Protein AF-A0A2V5R3N1-F1 (afdb_monomer_lite)

Sequence (293 aa):
MLHGRTVAQRPPVSMLATLILWAVELIVNRRWPAFPRPLLFLICALIGIGGWMVLNARSIYDSDFSAFVPLRNFAPPLAGSVDYAISAAWMIRGALLLGTMLFVVDLSQSNRWLLRLWYVIGLVAGSIAFLGLLQKATGARMIFWQVAPPSAVSTFFATYYYHGNAGAFLNLVWPLTAGLAIRAFTKRSHPGMRALWISIFLVTLAGVMANTSRMAQLVAVLLLVAMCVQFGATLLRTFSSTEKGVAFAGAIAILLTLIALAQATHLEQPLNRWQSVSERTDARWLASRVAIG

Structure (mmCIF, N/CA/C/O backbone):
data_AF-A0A2V5R3N1-F1
#
_entry.id   AF-A0A2V5R3N1-F1
#
loop_
_atom_site.group_PDB
_atom_site.id
_atom_site.type_symbol
_atom_site.label_atom_id
_atom_site.label_alt_id
_atom_site.label_comp_id
_atom_site.label_asym_id
_atom_site.label_entity_id
_atom_site.label_seq_id
_atom_site.pdbx_PDB_ins_code
_atom_site.Cartn_x
_atom_site.Cartn_y
_atom_site.Cartn_z
_atom_site.occupancy
_atom_site.B_iso_or_equiv
_atom_site.auth_seq_id
_atom_site.auth_comp_id
_atom_site.auth_asym_id
_atom_site.auth_atom_id
_atom_site.pdbx_PDB_model_num
ATOM 1 N N . MET A 1 1 ? 31.996 -15.622 -13.791 1.00 35.53 1 MET A N 1
ATOM 2 C CA . MET A 1 1 ? 31.331 -14.838 -12.725 1.00 35.53 1 MET A CA 1
ATOM 3 C C . MET A 1 1 ? 29.946 -14.415 -13.214 1.00 35.53 1 MET A C 1
ATOM 5 O O . MET A 1 1 ? 29.823 -13.436 -13.926 1.00 35.53 1 MET A O 1
ATOM 9 N N . LEU A 1 2 ? 28.911 -15.198 -12.890 1.00 32.59 2 LEU A N 1
ATOM 10 C CA . LEU A 1 2 ? 27.510 -15.044 -13.332 1.00 32.59 2 LEU A CA 1
ATOM 11 C C . LEU A 1 2 ? 26.629 -14.486 -12.192 1.00 32.59 2 LEU A C 1
ATOM 13 O O . LEU A 1 2 ? 25.615 -15.078 -11.834 1.00 32.59 2 LEU A O 1
ATOM 17 N N . HIS A 1 3 ? 27.045 -13.397 -11.537 1.00 34.94 3 HIS A N 1
ATOM 18 C CA . HIS A 1 3 ? 26.367 -12.889 -10.326 1.00 34.94 3 HIS A CA 1
ATOM 19 C C . HIS A 1 3 ? 25.615 -11.556 -10.494 1.00 34.94 3 HIS A C 1
ATOM 21 O O . HIS A 1 3 ? 25.025 -11.076 -9.532 1.00 34.94 3 HIS A O 1
ATOM 27 N N . GLY A 1 4 ? 25.552 -10.984 -11.704 1.00 37.00 4 GLY A N 1
ATOM 28 C CA . GLY A 1 4 ? 24.843 -9.716 -11.957 1.00 37.00 4 GLY A CA 1
ATOM 29 C C . GLY A 1 4 ? 23.372 -9.835 -12.392 1.00 37.00 4 GLY A C 1
ATOM 30 O O . GLY A 1 4 ? 22.611 -8.880 -12.254 1.00 37.00 4 GLY A O 1
ATOM 31 N N . ARG A 1 5 ? 22.929 -10.996 -12.900 1.00 44.97 5 ARG A N 1
ATOM 32 C CA . ARG A 1 5 ? 21.571 -11.191 -13.456 1.00 44.97 5 ARG A CA 1
ATOM 33 C C . ARG A 1 5 ? 20.638 -11.946 -12.502 1.00 44.97 5 ARG A C 1
ATOM 35 O O . ARG A 1 5 ? 20.253 -13.064 -12.826 1.00 44.97 5 ARG A O 1
ATOM 42 N N . THR A 1 6 ? 20.286 -11.443 -11.314 1.00 51.19 6 THR A N 1
ATOM 43 C CA . THR A 1 6 ? 19.526 -12.327 -10.386 1.00 51.19 6 THR A CA 1
ATOM 44 C C . THR A 1 6 ? 18.368 -11.749 -9.578 1.00 51.19 6 THR A C 1
ATOM 46 O O . THR A 1 6 ? 17.548 -12.549 -9.130 1.00 51.19 6 THR A O 1
ATOM 49 N N . VAL A 1 7 ? 18.160 -10.431 -9.465 1.00 47.94 7 VAL A N 1
ATOM 50 C CA . VAL A 1 7 ? 16.987 -9.915 -8.708 1.00 47.94 7 VAL A CA 1
ATOM 51 C C . VAL A 1 7 ? 16.113 -8.954 -9.517 1.00 47.94 7 VAL A C 1
ATOM 53 O O . VAL A 1 7 ? 14.886 -9.016 -9.445 1.00 47.94 7 VAL A O 1
ATOM 56 N N . ALA A 1 8 ? 16.704 -8.122 -10.377 1.00 47.66 8 ALA A N 1
ATOM 57 C CA . ALA A 1 8 ? 15.955 -7.122 -11.139 1.00 47.66 8 ALA A CA 1
ATOM 58 C C . ALA A 1 8 ? 15.080 -7.692 -12.276 1.00 47.66 8 ALA A C 1
ATOM 60 O O . ALA A 1 8 ? 14.226 -6.964 -12.770 1.00 47.66 8 ALA A O 1
ATOM 61 N N . GLN A 1 9 ? 15.227 -8.968 -12.650 1.00 50.75 9 GLN A N 1
ATOM 62 C CA . GLN A 1 9 ? 14.545 -9.564 -13.813 1.00 50.75 9 GLN A CA 1
ATOM 63 C C . GLN A 1 9 ? 13.516 -10.652 -13.477 1.00 50.75 9 GLN A C 1
ATOM 65 O O . GLN A 1 9 ? 12.796 -11.097 -14.366 1.00 50.75 9 GLN A O 1
ATOM 70 N N . ARG A 1 10 ? 13.400 -11.092 -12.215 1.00 63.62 10 ARG A N 1
ATOM 71 C CA . ARG A 1 10 ? 12.383 -12.095 -11.869 1.00 63.62 10 ARG A CA 1
ATOM 72 C C . ARG A 1 10 ? 11.001 -11.430 -11.790 1.00 63.62 10 ARG A C 1
ATOM 74 O O . ARG A 1 10 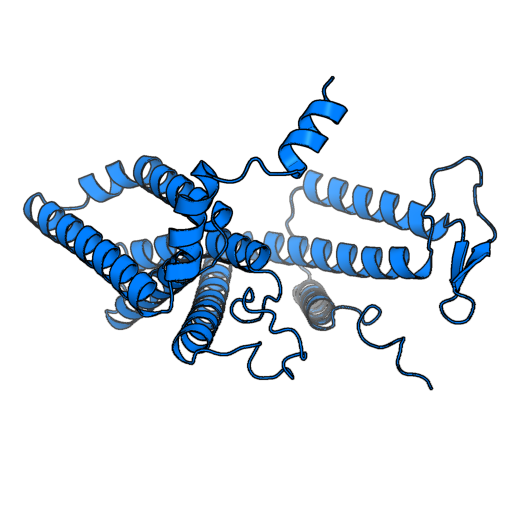? 10.875 -10.396 -11.117 1.00 63.62 10 ARG A O 1
ATOM 81 N N . PRO A 1 11 ? 9.976 -11.975 -12.472 1.00 61.78 11 PRO A N 1
ATOM 82 C CA . PRO A 1 11 ? 8.621 -11.460 -12.359 1.00 61.78 11 PRO A CA 1
ATOM 83 C C . PRO A 1 11 ? 8.109 -11.653 -10.921 1.00 61.78 11 PRO A C 1
ATOM 85 O O . PRO A 1 11 ? 8.485 -12.627 -10.263 1.00 61.78 11 PRO A O 1
ATOM 88 N N . PRO A 1 12 ? 7.273 -10.737 -10.402 1.00 78.75 12 PRO A N 1
ATOM 89 C CA . PRO A 1 12 ? 6.701 -10.851 -9.065 1.00 78.75 12 PRO A CA 1
ATOM 90 C C . PRO A 1 12 ? 5.744 -12.052 -9.003 1.00 78.75 12 PRO A C 1
ATOM 92 O O . PRO A 1 12 ? 4.568 -11.959 -9.354 1.00 78.75 12 PRO A O 1
ATOM 95 N N . VAL A 1 13 ? 6.276 -13.193 -8.556 1.00 86.25 13 VAL A N 1
ATOM 96 C CA . VAL A 1 13 ? 5.600 -14.503 -8.546 1.00 86.25 13 VAL A CA 1
ATOM 97 C C . VAL A 1 13 ? 4.285 -14.466 -7.763 1.00 86.25 13 VAL A C 1
ATOM 99 O O . VAL A 1 13 ? 3.309 -15.079 -8.178 1.00 86.25 13 VAL A O 1
ATOM 102 N N . SER A 1 14 ? 4.223 -13.700 -6.670 1.00 87.19 14 SER A N 1
ATOM 103 C CA . SER A 1 14 ? 3.011 -13.559 -5.854 1.00 87.19 14 SER A CA 1
ATOM 104 C C . SER A 1 14 ? 1.865 -12.862 -6.593 1.00 87.19 14 SER A C 1
ATOM 106 O O . SER A 1 14 ? 0.717 -13.292 -6.482 1.00 87.19 14 SER A O 1
ATOM 108 N N . MET A 1 15 ? 2.160 -11.821 -7.378 1.00 90.00 15 MET A N 1
ATOM 109 C CA . MET A 1 15 ? 1.149 -11.125 -8.183 1.00 90.00 15 MET A CA 1
ATOM 110 C C . MET A 1 15 ? 0.631 -12.043 -9.288 1.00 90.00 15 MET A C 1
ATOM 112 O O . MET A 1 15 ? -0.576 -12.189 -9.450 1.00 90.00 15 MET A O 1
ATOM 116 N N . LEU A 1 16 ? 1.537 -12.728 -9.992 1.00 91.44 16 LEU A N 1
ATOM 117 C CA . LEU A 1 16 ? 1.161 -13.684 -11.031 1.00 91.44 16 LEU A CA 1
ATOM 118 C C . LEU A 1 16 ? 0.287 -14.818 -10.473 1.00 91.44 16 LEU A C 1
ATOM 120 O O . LEU A 1 16 ? -0.767 -15.101 -11.034 1.00 91.44 16 LEU A O 1
ATOM 124 N N . ALA A 1 17 ? 0.677 -15.420 -9.346 1.00 92.69 17 ALA A N 1
ATOM 125 C CA . ALA A 1 17 ? -0.103 -16.472 -8.698 1.00 92.69 17 ALA A CA 1
ATOM 126 C C . ALA A 1 17 ? -1.503 -15.983 -8.295 1.00 92.69 17 ALA A C 1
ATOM 128 O O . ALA A 1 17 ? -2.486 -16.685 -8.521 1.00 92.69 17 ALA A O 1
ATOM 129 N N . THR A 1 18 ? -1.608 -14.758 -7.769 1.00 92.12 18 THR A N 1
ATOM 130 C CA . THR A 1 18 ? -2.899 -14.140 -7.422 1.00 92.12 18 THR A CA 1
ATOM 131 C C . THR A 1 18 ? -3.799 -14.009 -8.652 1.00 92.12 18 THR A C 1
ATOM 133 O O . THR A 1 18 ? -4.969 -14.375 -8.596 1.00 92.12 18 THR A O 1
ATOM 136 N N . LEU A 1 19 ? -3.254 -13.545 -9.780 1.00 93.69 19 LEU A N 1
ATOM 137 C CA . LEU A 1 19 ? -4.013 -13.387 -11.023 1.00 93.69 19 LEU A CA 1
ATOM 138 C C . LEU A 1 19 ? -4.427 -14.719 -11.641 1.00 93.69 19 LEU A C 1
ATOM 140 O O . LEU A 1 19 ? -5.536 -14.821 -12.155 1.00 93.69 19 LEU A O 1
ATOM 144 N N . ILE A 1 20 ? -3.577 -15.744 -11.559 1.00 94.25 20 ILE A N 1
ATOM 145 C CA . ILE A 1 20 ? -3.922 -17.096 -12.012 1.00 94.25 20 ILE A CA 1
ATOM 146 C C . ILE A 1 20 ? -5.075 -17.649 -11.173 1.00 94.25 20 ILE A C 1
ATOM 148 O O . ILE A 1 20 ? -6.061 -18.118 -11.732 1.00 94.25 20 ILE A O 1
ATOM 152 N N . LEU A 1 21 ? -4.987 -17.560 -9.843 1.00 94.19 21 LEU A N 1
ATOM 153 C CA . LEU A 1 21 ? -6.052 -18.025 -8.951 1.00 94.19 21 LEU A CA 1
ATOM 154 C C . LEU A 1 21 ? -7.365 -17.272 -9.190 1.00 94.19 21 LEU A C 1
ATOM 156 O O . LEU A 1 21 ? -8.428 -17.888 -9.201 1.00 94.19 21 LEU A O 1
ATOM 160 N N . TRP A 1 22 ? -7.292 -15.962 -9.432 1.00 94.44 22 TRP A N 1
ATOM 161 C CA . TRP A 1 22 ? -8.457 -15.162 -9.800 1.00 94.44 22 TRP A CA 1
ATOM 162 C C . TRP A 1 22 ? -9.053 -15.587 -11.148 1.00 94.44 22 TRP A C 1
ATOM 164 O O . TRP A 1 22 ? -10.259 -15.781 -11.243 1.00 94.44 22 TRP A O 1
ATOM 174 N N . ALA A 1 23 ? -8.232 -15.815 -12.175 1.00 93.31 23 ALA A N 1
ATOM 175 C CA . ALA A 1 23 ? -8.711 -16.301 -13.468 1.00 93.31 23 ALA A CA 1
ATOM 176 C C . ALA A 1 23 ? -9.385 -17.679 -13.351 1.00 93.31 23 ALA A C 1
ATOM 178 O O . ALA A 1 23 ? -10.446 -17.896 -13.933 1.00 93.31 23 ALA A O 1
ATOM 179 N N . VAL A 1 24 ? -8.807 -18.592 -12.562 1.00 95.00 24 VAL A N 1
ATOM 180 C CA . VAL A 1 24 ? -9.405 -19.904 -12.273 1.00 95.00 24 VAL A CA 1
ATOM 181 C C . VAL A 1 24 ? -10.757 -19.744 -11.579 1.00 95.00 24 VAL A C 1
ATOM 183 O O . VAL A 1 24 ? -11.717 -20.392 -11.985 1.00 95.00 24 VAL A O 1
ATOM 186 N N . GLU A 1 25 ? -10.865 -18.864 -10.582 1.00 93.94 25 GLU A N 1
ATOM 187 C CA . GLU A 1 25 ? -12.130 -18.580 -9.893 1.00 93.94 25 GLU A CA 1
ATOM 188 C C . GLU A 1 25 ? -13.210 -18.074 -10.859 1.00 93.94 25 GLU A C 1
ATOM 190 O O . GLU A 1 25 ? -14.321 -18.608 -10.855 1.00 93.94 25 GLU A O 1
ATOM 195 N N . LEU A 1 26 ? -12.874 -17.130 -11.744 1.00 92.75 26 LEU A N 1
ATOM 196 C CA . LEU A 1 26 ? -13.804 -16.603 -12.748 1.00 92.75 26 LEU A CA 1
ATOM 197 C C . LEU A 1 26 ? -14.282 -17.688 -13.722 1.00 92.75 26 LEU A C 1
ATOM 199 O O . LEU A 1 26 ? -15.470 -17.745 -14.050 1.00 92.75 26 LEU A O 1
ATOM 203 N N . ILE A 1 27 ? -13.377 -18.569 -14.162 1.00 95.25 27 ILE A N 1
ATOM 204 C CA . ILE A 1 27 ? -13.689 -19.675 -15.078 1.00 95.25 27 ILE A CA 1
ATOM 205 C C . ILE A 1 27 ? -14.584 -20.713 -14.392 1.00 95.25 27 ILE A C 1
ATOM 207 O O . ILE A 1 27 ? -15.610 -21.103 -14.953 1.00 95.25 27 ILE A O 1
ATOM 211 N N . VAL A 1 28 ? -14.225 -21.139 -13.177 1.00 96.25 28 VAL A N 1
ATOM 212 C CA . VAL A 1 28 ? -14.972 -22.144 -12.402 1.00 96.25 28 VAL A CA 1
ATOM 213 C C . VAL A 1 28 ? -16.379 -21.645 -12.086 1.00 96.25 28 VAL A C 1
ATOM 215 O O . VAL A 1 28 ? -17.351 -22.369 -12.293 1.00 96.25 28 VAL A O 1
ATOM 218 N N . ASN A 1 29 ? -16.502 -20.387 -11.659 1.00 92.75 29 ASN A N 1
ATOM 219 C CA . ASN A 1 29 ? -17.788 -19.781 -11.323 1.00 92.75 29 ASN A CA 1
ATOM 220 C C . ASN A 1 29 ? -18.539 -19.232 -12.547 1.00 92.75 29 ASN A C 1
ATOM 222 O O . ASN A 1 29 ? -19.637 -18.698 -12.390 1.00 92.75 29 ASN A O 1
ATOM 226 N N . ARG A 1 30 ? -17.960 -19.346 -13.755 1.00 91.31 30 ARG A N 1
ATOM 227 C CA . ARG A 1 30 ? -18.487 -18.802 -15.023 1.00 91.31 30 ARG A CA 1
ATOM 228 C C . ARG A 1 30 ? -18.970 -17.356 -14.884 1.00 91.31 30 ARG A C 1
ATOM 230 O O . ARG A 1 30 ? -20.003 -16.965 -15.431 1.00 91.31 30 ARG A O 1
ATOM 237 N N . ARG A 1 31 ? -18.227 -16.568 -14.110 1.00 90.06 31 ARG A N 1
ATOM 238 C CA . ARG A 1 31 ? -18.569 -15.195 -13.753 1.00 90.06 31 ARG A CA 1
ATOM 239 C C . ARG A 1 31 ? -17.725 -14.235 -14.574 1.00 90.06 31 ARG A C 1
ATOM 241 O O . ARG A 1 31 ? -16.526 -14.432 -14.746 1.00 90.06 31 ARG A O 1
ATOM 248 N N . TRP A 1 32 ? -18.351 -13.155 -15.028 1.00 87.56 32 TRP A N 1
ATOM 249 C CA . TRP A 1 32 ? -17.625 -12.032 -15.606 1.00 87.56 32 TRP A CA 1
ATOM 250 C C . TRP A 1 32 ? -17.193 -11.058 -14.504 1.00 87.56 32 TRP A C 1
ATOM 252 O O . TRP A 1 32 ? -18.007 -10.731 -13.632 1.00 87.56 32 TRP A O 1
ATOM 262 N N . PRO A 1 33 ? -15.934 -10.592 -14.524 1.00 87.19 33 PRO A N 1
ATOM 263 C CA . PRO A 1 33 ? -15.453 -9.607 -13.567 1.00 87.19 33 PRO A CA 1
ATOM 264 C C . PRO A 1 33 ? -16.219 -8.290 -13.728 1.00 87.19 33 PRO A C 1
ATOM 266 O O . PRO A 1 33 ? -16.495 -7.838 -14.842 1.00 87.19 33 PRO A O 1
ATOM 269 N N . ALA A 1 34 ? -16.565 -7.671 -12.604 1.00 84.69 34 ALA A N 1
ATOM 270 C CA . ALA A 1 34 ? -17.314 -6.424 -12.575 1.00 84.69 34 ALA A CA 1
ATOM 271 C C . ALA A 1 34 ? -16.353 -5.257 -12.329 1.00 84.69 34 ALA A C 1
ATOM 273 O O . ALA A 1 34 ? -15.939 -4.996 -11.201 1.00 84.69 34 ALA A O 1
ATOM 274 N N . PHE A 1 35 ? -16.005 -4.537 -13.394 1.00 86.88 35 PHE A N 1
ATOM 275 C CA . PHE A 1 35 ? -15.194 -3.323 -13.314 1.00 86.88 35 PHE A CA 1
ATOM 276 C C . PHE A 1 35 ? -15.812 -2.180 -14.131 1.00 86.88 35 PHE A C 1
ATOM 278 O O . PHE A 1 35 ? -16.509 -2.415 -15.123 1.00 86.88 35 PHE A O 1
ATOM 285 N N . PRO A 1 36 ? -15.551 -0.916 -13.753 1.00 88.19 36 PRO A N 1
ATOM 286 C CA . PRO A 1 36 ? -15.960 0.223 -14.558 1.00 88.19 36 PRO A CA 1
ATOM 287 C C . PRO A 1 36 ? -15.193 0.225 -15.889 1.00 88.19 36 PRO A C 1
ATOM 289 O O . PRO A 1 36 ? -13.963 0.210 -15.915 1.00 88.19 36 PRO A O 1
ATOM 292 N N . ARG A 1 37 ? -15.923 0.298 -17.010 1.00 90.44 37 ARG A N 1
ATOM 293 C CA . ARG A 1 37 ? -15.360 0.377 -18.374 1.00 90.44 37 ARG A CA 1
ATOM 294 C C . ARG A 1 37 ? -14.216 1.394 -18.548 1.00 90.44 37 ARG A C 1
ATOM 296 O O . ARG A 1 37 ? -13.235 1.020 -19.190 1.00 90.44 37 ARG A O 1
ATOM 303 N N . PRO A 1 38 ? -14.265 2.626 -17.990 1.00 93.06 38 PRO A N 1
ATOM 304 C CA . PRO A 1 38 ? -13.152 3.566 -18.145 1.00 93.06 38 PRO A CA 1
ATOM 305 C C . PRO A 1 38 ? -11.850 3.064 -17.510 1.00 93.06 38 PRO A C 1
ATOM 307 O O . PRO A 1 38 ? 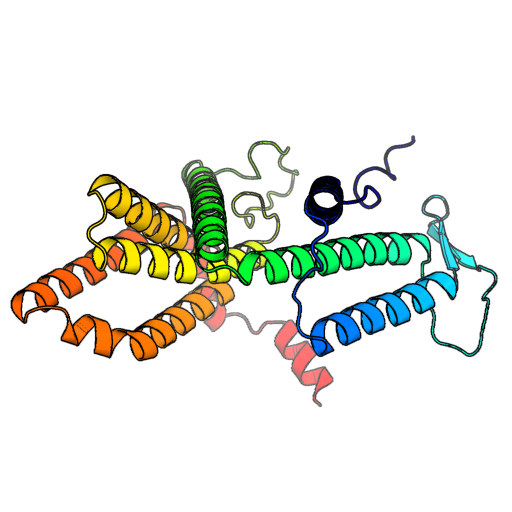-10.783 3.301 -18.064 1.00 93.06 38 PRO A O 1
ATOM 310 N N . LEU A 1 39 ? -11.918 2.327 -16.395 1.00 91.94 39 LEU A N 1
ATOM 311 C CA . LEU A 1 39 ? -10.726 1.753 -15.768 1.00 91.94 39 LEU A CA 1
ATOM 312 C C . LEU A 1 39 ? -10.073 0.717 -16.684 1.00 91.94 39 LEU A C 1
ATOM 314 O O . LEU A 1 39 ? -8.862 0.763 -16.882 1.00 91.94 39 LEU A O 1
ATOM 318 N N . LEU A 1 40 ? -10.872 -0.185 -17.266 1.00 92.81 40 LEU A N 1
ATOM 319 C CA . LEU A 1 40 ? -10.357 -1.174 -18.210 1.00 92.81 40 LEU A CA 1
ATOM 320 C C . LEU A 1 40 ? -9.709 -0.481 -19.413 1.00 92.81 40 LEU A C 1
ATOM 322 O O . LEU A 1 40 ? -8.591 -0.827 -19.780 1.00 92.81 40 LEU A O 1
ATOM 326 N N . PHE A 1 41 ? -10.378 0.525 -19.981 1.00 94.81 41 PHE A N 1
ATOM 327 C CA . PHE A 1 41 ? -9.841 1.292 -21.102 1.00 94.81 41 PHE A CA 1
ATOM 328 C C . PHE A 1 41 ? -8.489 1.933 -20.765 1.00 94.81 41 PHE A C 1
ATOM 330 O O . PHE A 1 41 ? -7.536 1.759 -21.518 1.00 94.81 41 PHE A O 1
ATOM 337 N N . LEU A 1 42 ? -8.376 2.614 -19.619 1.00 95.38 42 LEU A N 1
ATOM 338 C CA . LEU A 1 42 ? -7.125 3.242 -19.182 1.00 95.38 42 LEU A CA 1
ATOM 339 C C . LEU A 1 42 ? -6.006 2.217 -18.979 1.00 95.38 42 LEU A C 1
ATOM 341 O O . LEU A 1 42 ? -4.877 2.453 -19.399 1.00 95.38 42 LEU A O 1
ATOM 345 N N . ILE A 1 43 ? -6.309 1.066 -18.378 1.00 94.88 43 ILE A N 1
ATOM 346 C CA . ILE A 1 43 ? -5.328 -0.007 -18.176 1.00 94.88 43 ILE A CA 1
ATOM 347 C C . ILE A 1 43 ? -4.869 -0.581 -19.516 1.00 94.88 43 ILE A C 1
ATOM 349 O O . ILE A 1 43 ? -3.667 -0.703 -19.746 1.00 94.88 43 ILE A O 1
ATOM 353 N N . CYS A 1 44 ? -5.801 -0.891 -20.417 1.00 95.00 44 CYS A N 1
ATOM 354 C CA . CYS A 1 44 ? -5.480 -1.376 -21.755 1.00 95.00 44 CYS A CA 1
ATOM 355 C C . CYS A 1 44 ? -4.661 -0.349 -22.545 1.00 95.00 44 CYS A C 1
ATOM 357 O O . CYS A 1 44 ? -3.696 -0.731 -23.201 1.00 95.00 44 CYS A O 1
ATOM 359 N N . ALA A 1 45 ? -4.986 0.943 -22.443 1.00 95.62 45 ALA A N 1
ATOM 360 C CA . ALA A 1 45 ? -4.229 2.015 -23.079 1.00 95.62 45 ALA A CA 1
ATOM 361 C C . ALA A 1 45 ? -2.805 2.118 -22.512 1.00 95.62 45 ALA A C 1
ATOM 363 O O . ALA A 1 45 ? -1.850 2.169 -23.280 1.00 95.62 45 ALA A O 1
ATOM 364 N N . LEU A 1 46 ? -2.635 2.081 -21.186 1.00 95.31 46 LEU A N 1
ATOM 365 C CA . LEU A 1 46 ? -1.316 2.121 -20.544 1.00 95.31 46 LEU A CA 1
ATOM 366 C C . LEU A 1 46 ? -0.454 0.912 -20.920 1.00 95.31 46 LEU A C 1
ATOM 368 O O . LEU A 1 46 ? 0.718 1.074 -21.261 1.00 95.31 46 LEU A O 1
ATOM 372 N N . ILE A 1 47 ? -1.031 -0.294 -20.895 1.00 95.50 47 ILE A N 1
ATOM 373 C CA . ILE A 1 47 ? -0.337 -1.520 -21.307 1.00 95.50 47 ILE A CA 1
ATOM 374 C C . ILE A 1 47 ? -0.010 -1.469 -22.802 1.00 95.50 47 ILE A C 1
ATOM 376 O O . ILE A 1 47 ? 1.090 -1.851 -23.185 1.00 95.50 47 ILE A O 1
ATOM 380 N N . GLY A 1 48 ? -0.923 -0.969 -23.636 1.00 95.44 48 GLY A N 1
ATOM 381 C CA . GLY A 1 48 ? -0.719 -0.826 -25.076 1.00 95.44 48 GLY A CA 1
ATOM 382 C C . GLY A 1 48 ? 0.398 0.160 -25.415 1.00 95.44 48 GLY A C 1
ATOM 383 O O . GLY A 1 48 ? 1.311 -0.189 -26.157 1.00 95.44 48 GLY A O 1
ATOM 384 N N . ILE A 1 49 ? 0.376 1.359 -24.825 1.00 94.25 49 ILE A N 1
ATOM 385 C CA . ILE A 1 49 ? 1.405 2.391 -25.025 1.00 94.25 49 ILE A CA 1
ATOM 386 C C . ILE A 1 49 ? 2.759 1.897 -24.510 1.00 94.25 49 ILE A C 1
ATOM 388 O O . ILE A 1 49 ? 3.753 1.951 -25.231 1.00 94.25 49 ILE A O 1
ATOM 392 N N . GLY A 1 50 ? 2.813 1.378 -23.283 1.00 92.75 50 GLY A N 1
ATOM 393 C CA . GLY A 1 50 ? 4.062 0.882 -22.710 1.00 92.75 50 GLY A CA 1
ATOM 394 C C . GLY A 1 50 ? 4.595 -0.357 -23.436 1.00 92.75 50 GLY A C 1
ATOM 395 O O . GLY A 1 50 ? 5.795 -0.471 -23.678 1.00 92.75 50 GLY A O 1
ATOM 396 N N . GLY A 1 51 ? 3.706 -1.259 -23.857 1.00 93.69 51 GLY A N 1
ATOM 397 C CA . GLY A 1 51 ? 4.041 -2.429 -24.665 1.00 93.69 51 GLY A CA 1
ATOM 398 C C . GLY A 1 51 ? 4.593 -2.032 -26.030 1.00 93.69 51 GLY A C 1
ATOM 399 O O . GLY A 1 51 ? 5.617 -2.565 -26.448 1.00 93.69 51 GLY A O 1
ATOM 400 N N . TRP A 1 52 ? 3.990 -1.033 -26.679 1.00 94.38 52 TRP A N 1
ATOM 401 C CA . TRP A 1 52 ? 4.522 -0.447 -27.907 1.00 94.38 52 TRP A CA 1
ATOM 402 C C . TRP A 1 52 ? 5.929 0.119 -27.705 1.00 94.38 52 TRP A C 1
ATOM 404 O O . TRP A 1 52 ? 6.822 -0.171 -28.498 1.00 94.38 52 TRP A O 1
ATOM 414 N N . MET A 1 53 ? 6.160 0.869 -26.621 1.00 93.38 53 MET A N 1
ATOM 415 C CA . MET A 1 53 ? 7.487 1.419 -26.330 1.00 93.38 53 MET A CA 1
ATOM 416 C C . MET A 1 53 ? 8.545 0.322 -26.167 1.00 93.38 53 MET A C 1
ATOM 418 O O . MET A 1 53 ? 9.660 0.504 -26.649 1.00 93.38 53 MET A O 1
ATOM 422 N N . VAL A 1 54 ? 8.194 -0.810 -25.546 1.00 92.88 54 VAL A N 1
ATOM 423 C CA . VAL A 1 54 ? 9.087 -1.974 -25.414 1.00 92.88 54 VAL A CA 1
ATOM 424 C C . VAL A 1 54 ? 9.333 -2.659 -26.754 1.00 92.88 54 VAL A C 1
ATOM 426 O O . VAL A 1 54 ? 10.473 -2.989 -27.065 1.00 92.88 54 VAL A O 1
ATOM 429 N N . LEU A 1 55 ? 8.291 -2.879 -27.557 1.00 91.25 55 LEU A N 1
ATOM 430 C CA . LEU A 1 55 ? 8.434 -3.510 -28.871 1.00 91.25 55 LEU A CA 1
ATOM 431 C C . LEU A 1 55 ? 9.270 -2.646 -29.824 1.00 91.25 55 LEU A C 1
ATOM 433 O O . LEU A 1 55 ? 10.069 -3.179 -30.583 1.00 91.25 55 LEU A O 1
ATOM 437 N N . ASN A 1 56 ? 9.134 -1.321 -29.748 1.00 93.12 56 ASN A N 1
ATOM 438 C CA . ASN A 1 56 ? 9.898 -0.360 -30.542 1.00 93.12 56 ASN A CA 1
ATOM 439 C C . ASN A 1 56 ? 11.179 0.124 -29.829 1.00 93.12 56 ASN A C 1
ATOM 441 O O . ASN A 1 56 ? 11.607 1.264 -30.023 1.00 93.12 56 ASN A O 1
ATOM 445 N N . ALA A 1 57 ? 11.770 -0.700 -28.958 1.00 90.81 57 ALA A N 1
ATOM 446 C CA . ALA A 1 57 ? 12.980 -0.338 -28.228 1.00 90.81 57 ALA A CA 1
ATOM 447 C C . ALA A 1 57 ? 14.182 -0.129 -29.165 1.00 90.81 57 ALA A C 1
ATOM 449 O O . ALA A 1 57 ? 14.382 -0.888 -30.111 1.00 90.81 57 ALA A O 1
ATOM 450 N N . ARG A 1 58 ? 15.008 0.880 -28.865 1.00 89.62 58 ARG A N 1
ATOM 451 C CA . ARG A 1 58 ? 16.133 1.299 -29.720 1.00 89.62 58 ARG A CA 1
ATOM 452 C C . ARG A 1 58 ? 17.423 0.533 -29.477 1.00 89.62 58 ARG A C 1
ATOM 454 O O . ARG A 1 58 ? 18.256 0.430 -30.374 1.00 89.62 58 ARG A O 1
ATOM 461 N N . SER A 1 59 ? 17.617 0.036 -28.264 1.00 89.12 59 SER A N 1
ATOM 462 C CA . SER A 1 59 ? 18.846 -0.645 -27.881 1.00 89.12 59 SER A CA 1
ATOM 463 C C . SER A 1 59 ? 18.630 -1.615 -26.726 1.00 89.12 59 SER A C 1
ATOM 465 O O . SER A 1 59 ? 17.580 -1.631 -26.078 1.00 89.12 59 SER A O 1
ATOM 467 N N . ILE A 1 60 ? 19.640 -2.432 -26.467 1.00 90.62 60 ILE A N 1
ATOM 468 C CA . ILE A 1 60 ? 19.758 -3.256 -25.270 1.00 90.62 60 ILE A CA 1
ATOM 469 C C . ILE A 1 60 ? 21.082 -2.921 -24.587 1.00 90.62 60 ILE A C 1
ATOM 471 O O . ILE A 1 60 ? 22.116 -2.842 -25.252 1.00 90.62 60 ILE A O 1
ATOM 475 N N . TYR A 1 61 ? 21.053 -2.673 -23.279 1.00 86.56 61 TYR A N 1
ATOM 476 C CA . TYR A 1 61 ? 22.274 -2.462 -22.517 1.00 86.56 61 TYR A CA 1
ATOM 477 C C . TYR A 1 61 ? 22.997 -3.789 -22.299 1.00 86.56 61 TYR A C 1
ATOM 479 O O . TYR A 1 61 ? 22.452 -4.723 -21.703 1.00 86.56 61 TYR A O 1
ATOM 487 N N . ASP A 1 62 ? 24.238 -3.852 -22.765 1.00 85.38 62 ASP A N 1
ATOM 488 C CA . ASP A 1 62 ? 25.157 -4.934 -22.464 1.00 85.38 62 ASP A CA 1
ATOM 489 C C . ASP A 1 62 ? 25.983 -4.561 -21.230 1.00 85.38 62 ASP A C 1
ATOM 491 O O . ASP A 1 62 ? 26.808 -3.643 -21.259 1.00 85.38 62 ASP A O 1
ATOM 495 N N . SER A 1 63 ? 25.744 -5.271 -20.126 1.00 82.38 63 SER A N 1
ATOM 496 C CA . SER A 1 63 ? 26.450 -5.049 -18.864 1.00 82.38 63 SER A CA 1
ATOM 497 C C . SER A 1 63 ? 27.929 -5.415 -18.930 1.00 82.38 63 SER A C 1
ATOM 499 O O . SER A 1 63 ? 28.710 -4.858 -18.164 1.00 82.38 63 SER A O 1
ATOM 501 N N . ASP A 1 64 ? 28.312 -6.339 -19.814 1.00 85.62 64 ASP A N 1
ATOM 502 C CA . ASP A 1 64 ? 29.678 -6.861 -19.875 1.00 85.62 64 ASP A CA 1
ATOM 503 C C . ASP A 1 64 ? 30.607 -5.850 -20.560 1.00 85.62 64 ASP A C 1
ATOM 505 O O . ASP A 1 64 ? 31.758 -5.680 -20.160 1.00 85.62 64 ASP A O 1
ATOM 509 N N . PHE A 1 65 ? 30.069 -5.103 -21.527 1.00 86.19 65 PHE A N 1
ATOM 510 C CA . PHE A 1 65 ? 30.785 -4.050 -22.253 1.00 86.19 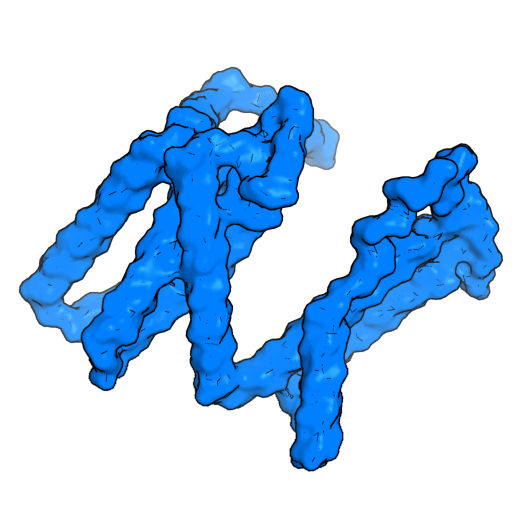65 PHE A CA 1
ATOM 511 C C . PHE A 1 65 ? 30.372 -2.631 -21.844 1.00 86.19 65 PHE A C 1
ATOM 513 O O . PHE A 1 65 ? 30.903 -1.660 -22.376 1.00 86.19 65 PHE A O 1
ATOM 520 N N . SER A 1 66 ? 29.432 -2.496 -20.899 1.00 85.25 66 SER A N 1
ATOM 521 C CA . SER A 1 66 ? 28.861 -1.214 -20.462 1.00 85.25 66 SER A CA 1
ATOM 522 C C . SER A 1 66 ? 28.373 -0.333 -21.623 1.00 85.25 66 SER A C 1
ATOM 524 O O . SER A 1 66 ? 28.469 0.893 -21.564 1.00 85.25 66 SER A O 1
ATOM 526 N N . ALA A 1 67 ? 27.844 -0.952 -22.682 1.00 86.50 67 ALA A N 1
ATOM 527 C CA . ALA A 1 67 ? 27.494 -0.289 -23.935 1.00 86.50 67 ALA A CA 1
ATOM 528 C C . ALA A 1 67 ? 26.055 -0.608 -24.363 1.00 86.50 67 ALA A C 1
ATOM 530 O O . ALA A 1 67 ? 25.530 -1.686 -24.092 1.00 86.50 67 ALA A O 1
ATOM 531 N N . PHE A 1 68 ? 25.414 0.333 -25.059 1.00 86.81 68 PHE A N 1
ATOM 532 C CA . PHE A 1 68 ? 24.103 0.113 -25.668 1.00 86.81 68 PHE A CA 1
ATOM 533 C C . PHE A 1 68 ? 24.269 -0.454 -27.074 1.00 86.81 68 PHE A C 1
ATOM 535 O O . PHE A 1 68 ? 24.773 0.224 -27.969 1.00 86.81 68 PHE A O 1
ATOM 542 N N . VAL A 1 69 ? 23.816 -1.689 -27.275 1.00 88.69 69 VAL A N 1
ATOM 543 C CA . VAL A 1 69 ? 23.814 -2.339 -28.586 1.00 88.69 69 VAL A CA 1
ATOM 544 C C . VAL A 1 69 ? 22.508 -1.983 -29.299 1.00 88.69 69 VAL A C 1
ATOM 546 O O . VAL A 1 69 ? 21.433 -2.228 -28.740 1.00 88.69 69 VAL A O 1
ATOM 549 N N . PRO A 1 70 ? 22.553 -1.381 -30.500 1.00 89.06 70 PRO A N 1
ATOM 550 C CA . PRO A 1 70 ? 21.349 -0.992 -31.220 1.00 89.06 70 PRO A CA 1
ATOM 551 C C . PRO A 1 70 ? 20.532 -2.222 -31.625 1.00 89.06 70 PRO A C 1
ATOM 553 O O . PRO A 1 70 ? 21.074 -3.242 -32.048 1.00 89.06 70 PRO A O 1
ATOM 556 N N . LEU A 1 71 ? 19.212 -2.104 -31.514 1.00 87.38 71 LEU A N 1
ATOM 557 C CA . LEU A 1 71 ? 18.259 -3.101 -31.987 1.00 87.38 71 LEU A CA 1
ATOM 558 C C . LEU A 1 71 ? 17.599 -2.625 -33.283 1.00 87.38 71 LEU A C 1
ATOM 560 O O . LEU A 1 71 ? 17.600 -1.440 -33.621 1.00 87.38 71 LEU A O 1
ATOM 564 N N . ARG A 1 72 ? 17.014 -3.564 -34.030 1.00 84.19 72 ARG A N 1
ATOM 565 C CA . ARG A 1 72 ? 16.205 -3.224 -35.200 1.00 84.19 72 ARG A CA 1
ATOM 566 C C . ARG A 1 72 ? 14.864 -2.660 -34.733 1.00 84.19 72 ARG A C 1
ATOM 568 O O . ARG A 1 72 ? 14.008 -3.408 -34.270 1.00 84.19 72 ARG A O 1
ATOM 575 N N . ASN A 1 73 ? 14.671 -1.358 -34.911 1.00 82.00 73 ASN A N 1
ATOM 576 C CA . ASN A 1 73 ? 13.395 -0.705 -34.623 1.00 82.00 73 ASN A CA 1
ATOM 577 C C . ASN A 1 73 ? 12.334 -1.166 -35.630 1.00 82.00 73 ASN A C 1
ATOM 579 O O . ASN A 1 73 ? 12.579 -1.150 -36.839 1.00 82.00 73 ASN A O 1
ATOM 583 N N . PHE A 1 74 ? 11.140 -1.515 -35.148 1.00 82.81 74 PHE A N 1
ATOM 584 C CA . PHE A 1 74 ? 10.002 -1.812 -36.024 1.00 82.81 74 PHE A CA 1
ATOM 585 C C . PHE A 1 74 ? 9.472 -0.547 -36.709 1.00 82.81 74 PHE A C 1
ATOM 587 O O . PHE A 1 74 ? 9.112 -0.593 -37.882 1.00 82.81 74 PHE A O 1
ATOM 594 N N . ALA A 1 75 ? 9.463 0.586 -36.000 1.00 86.38 75 ALA A N 1
ATOM 595 C CA . ALA A 1 75 ? 9.035 1.878 -36.526 1.00 86.38 75 ALA A CA 1
ATOM 596 C C . ALA A 1 75 ? 9.947 3.007 -35.999 1.00 86.38 75 ALA A C 1
ATOM 598 O O . ALA A 1 75 ? 9.626 3.657 -35.000 1.00 86.38 75 ALA A O 1
ATOM 599 N N . PRO A 1 76 ? 11.078 3.286 -36.682 1.00 82.38 76 PRO A N 1
ATOM 600 C CA . PRO A 1 76 ? 12.055 4.298 -36.272 1.00 82.38 76 PRO A CA 1
ATOM 601 C C . PRO A 1 76 ? 11.513 5.710 -35.966 1.00 82.38 76 PRO A C 1
ATOM 603 O O . PRO A 1 76 ? 12.018 6.315 -35.018 1.00 82.38 76 PRO A O 1
ATOM 606 N N . PRO A 1 77 ? 10.522 6.260 -36.705 1.00 86.81 77 PRO A N 1
ATOM 607 C CA . PRO A 1 77 ? 10.028 7.612 -36.430 1.00 86.81 77 PRO A CA 1
ATOM 608 C C . PRO A 1 77 ? 9.102 7.685 -35.207 1.00 86.81 77 PRO A C 1
ATOM 610 O O . PRO A 1 77 ? 8.820 8.778 -34.722 1.00 86.81 77 PRO A O 1
ATOM 613 N N . LEU A 1 78 ? 8.621 6.547 -34.699 1.00 88.06 78 LEU A N 1
ATOM 614 C CA . LEU A 1 78 ? 7.716 6.503 -33.555 1.00 88.06 78 LEU A CA 1
ATOM 615 C C . LEU A 1 78 ? 8.487 6.400 -32.232 1.00 88.06 78 LEU A C 1
ATOM 617 O O . LEU A 1 78 ? 9.643 5.973 -32.178 1.00 88.06 78 LEU A O 1
ATOM 621 N N . ALA A 1 79 ? 7.830 6.799 -31.140 1.00 88.88 79 ALA A N 1
ATOM 622 C CA . ALA A 1 79 ? 8.393 6.700 -29.799 1.00 88.88 79 ALA A CA 1
ATOM 623 C C . ALA A 1 79 ? 8.702 5.236 -29.435 1.00 88.88 79 ALA A C 1
ATOM 625 O O . ALA A 1 79 ? 7.978 4.314 -29.819 1.00 88.88 79 ALA A O 1
ATOM 626 N N . GLY A 1 80 ? 9.787 5.039 -28.691 1.00 88.31 80 GLY A N 1
ATOM 627 C CA . GLY A 1 80 ? 10.306 3.735 -28.291 1.00 88.31 80 GLY A CA 1
ATOM 628 C C . GLY A 1 80 ? 11.187 3.868 -27.054 1.00 88.31 80 GLY A C 1
ATOM 629 O O . GLY A 1 80 ? 11.723 4.948 -26.791 1.00 88.31 80 GLY A O 1
ATOM 630 N N . SER A 1 81 ? 11.318 2.801 -26.268 1.00 90.50 81 SER A N 1
ATOM 631 C CA . SER A 1 81 ? 12.184 2.809 -25.090 1.00 90.50 81 SER A CA 1
ATOM 632 C C . SER A 1 81 ? 13.662 2.747 -25.474 1.00 90.50 81 SER A C 1
ATOM 634 O O . SER A 1 81 ? 14.029 2.190 -26.507 1.00 90.50 81 SER A O 1
ATOM 636 N N . VAL A 1 82 ? 14.533 3.289 -24.623 1.00 88.25 82 VAL A N 1
ATOM 637 C CA . VAL A 1 82 ? 15.986 3.226 -24.851 1.00 88.25 82 VAL A CA 1
ATOM 638 C C . VAL A 1 82 ? 16.490 1.797 -24.664 1.00 88.25 82 VAL A C 1
ATOM 640 O O . VAL A 1 82 ? 17.106 1.255 -25.574 1.00 88.25 82 VAL A O 1
ATOM 643 N N . ASP A 1 83 ? 16.168 1.172 -23.530 1.00 89.50 83 ASP A N 1
ATOM 644 C CA . ASP A 1 83 ? 16.603 -0.182 -23.184 1.00 89.50 83 ASP A CA 1
ATOM 645 C C . ASP A 1 83 ? 15.441 -1.178 -23.250 1.00 89.50 83 ASP A C 1
ATOM 647 O O . ASP A 1 83 ? 14.460 -1.032 -22.517 1.00 89.50 83 ASP A O 1
ATOM 651 N N . TYR A 1 84 ? 15.557 -2.203 -24.092 1.00 88.75 84 TYR A N 1
ATOM 652 C CA . TYR A 1 84 ? 14.558 -3.263 -24.210 1.00 88.75 84 TYR A CA 1
ATOM 653 C C . TYR A 1 84 ? 14.385 -4.086 -22.924 1.00 88.75 84 TYR A C 1
ATOM 655 O O . TYR A 1 84 ? 13.264 -4.254 -22.445 1.00 88.75 84 TYR A O 1
ATOM 663 N N . ALA A 1 85 ? 15.473 -4.616 -22.361 1.00 88.19 85 ALA A N 1
ATOM 664 C CA . ALA A 1 85 ? 15.423 -5.608 -21.290 1.00 88.19 85 ALA A CA 1
ATOM 665 C C . ALA A 1 85 ? 14.847 -5.029 -19.988 1.00 88.19 85 ALA A C 1
ATOM 667 O O . ALA A 1 85 ? 14.000 -5.647 -19.337 1.00 88.19 85 ALA A O 1
ATOM 668 N N . ILE A 1 86 ? 15.274 -3.821 -19.622 1.00 87.00 86 ILE A N 1
ATOM 669 C CA . ILE A 1 86 ? 14.783 -3.094 -18.452 1.00 87.00 86 ILE A CA 1
ATOM 670 C C . ILE A 1 86 ? 13.325 -2.692 -18.673 1.00 87.00 86 ILE A C 1
ATOM 672 O O . ILE A 1 86 ? 12.488 -2.931 -17.799 1.00 87.00 86 ILE A O 1
ATOM 676 N N . SER A 1 87 ? 12.996 -2.131 -19.839 1.00 90.62 87 SER A N 1
ATOM 677 C CA . SER A 1 87 ? 11.631 -1.675 -20.123 1.00 90.62 87 SER A CA 1
ATOM 678 C C . SER A 1 87 ? 10.646 -2.842 -20.160 1.00 90.62 87 SER A C 1
ATOM 680 O O . SER A 1 87 ? 9.571 -2.741 -19.576 1.00 90.62 87 SER A O 1
ATOM 682 N N . ALA A 1 88 ? 11.024 -3.983 -20.743 1.00 90.31 88 ALA A N 1
ATOM 683 C CA . ALA A 1 88 ? 10.218 -5.201 -20.728 1.00 90.31 88 ALA A CA 1
ATOM 684 C C . ALA A 1 88 ? 9.966 -5.699 -19.295 1.00 90.31 88 ALA A C 1
ATOM 686 O O . ALA A 1 88 ? 8.823 -5.980 -18.927 1.00 90.31 88 ALA A O 1
ATOM 687 N N . ALA A 1 89 ? 11.003 -5.747 -18.452 1.00 89.69 89 ALA A N 1
ATOM 688 C CA . ALA A 1 89 ? 10.863 -6.159 -17.056 1.00 89.69 89 ALA A CA 1
ATOM 689 C C . ALA A 1 89 ? 9.928 -5.227 -16.261 1.00 89.69 89 ALA A C 1
ATOM 691 O O . ALA A 1 89 ? 9.079 -5.699 -15.497 1.00 89.69 89 ALA A O 1
ATOM 692 N N . TRP A 1 90 ? 10.042 -3.908 -16.450 1.00 89.88 90 TRP A N 1
ATOM 693 C CA . TRP A 1 90 ? 9.142 -2.931 -15.829 1.00 89.88 90 TRP A CA 1
ATOM 694 C C . TRP A 1 90 ? 7.720 -3.012 -16.374 1.00 89.88 90 TRP A C 1
ATOM 696 O O . TRP A 1 90 ? 6.781 -2.922 -15.586 1.00 89.88 90 TRP A O 1
ATOM 706 N N . MET A 1 91 ? 7.544 -3.255 -17.674 1.00 94.19 91 MET A N 1
ATOM 707 C CA . MET A 1 91 ? 6.221 -3.435 -18.269 1.00 94.19 91 MET A CA 1
ATOM 708 C C . MET A 1 91 ? 5.515 -4.678 -17.743 1.00 94.19 91 MET A C 1
ATOM 710 O O . MET A 1 91 ? 4.339 -4.592 -17.404 1.00 94.19 91 MET A O 1
ATOM 714 N N . ILE A 1 92 ? 6.215 -5.805 -17.584 1.00 92.00 92 ILE A N 1
ATOM 715 C CA . ILE A 1 92 ? 5.642 -7.012 -16.968 1.00 92.00 92 ILE A CA 1
ATOM 716 C C . ILE A 1 92 ? 5.204 -6.715 -15.529 1.00 92.00 92 ILE A C 1
ATOM 718 O O . ILE A 1 92 ? 4.088 -7.048 -15.137 1.00 92.00 92 ILE A O 1
ATOM 722 N N . ARG A 1 93 ? 6.050 -6.047 -14.735 1.00 91.06 93 ARG A N 1
ATOM 723 C CA . ARG A 1 93 ? 5.710 -5.652 -13.356 1.00 91.06 93 ARG A CA 1
ATOM 724 C C . ARG A 1 93 ? 4.519 -4.701 -13.305 1.00 91.06 93 ARG A C 1
ATOM 726 O O . ARG A 1 93 ? 3.628 -4.900 -12.486 1.00 91.06 93 ARG A O 1
ATOM 733 N N . GLY A 1 94 ? 4.498 -3.701 -14.182 1.00 93.44 94 GLY A N 1
ATOM 734 C CA . GLY A 1 94 ? 3.403 -2.749 -14.317 1.00 93.44 94 GLY A CA 1
ATOM 735 C C . GLY A 1 94 ? 2.100 -3.444 -14.698 1.00 93.44 94 GLY A C 1
ATOM 736 O O . GLY A 1 94 ? 1.090 -3.238 -14.035 1.00 93.44 94 GLY A O 1
ATOM 737 N N . ALA A 1 95 ? 2.129 -4.340 -15.686 1.00 94.25 95 ALA A N 1
ATOM 738 C CA . ALA A 1 95 ? 0.967 -5.119 -16.103 1.00 94.25 95 ALA A CA 1
ATOM 739 C C . ALA A 1 95 ? 0.442 -6.022 -14.976 1.00 94.25 95 ALA A C 1
ATOM 741 O O . ALA A 1 95 ? -0.761 -6.052 -14.731 1.00 94.25 95 ALA A O 1
ATOM 742 N N . LEU A 1 96 ? 1.326 -6.702 -14.237 1.00 94.62 96 LEU A N 1
ATOM 743 C CA . LEU A 1 96 ? 0.938 -7.523 -13.083 1.00 94.62 96 LEU A CA 1
ATOM 744 C C . LEU A 1 96 ? 0.348 -6.679 -11.945 1.00 94.62 96 LEU A C 1
ATOM 746 O O . LEU A 1 96 ? -0.627 -7.093 -11.316 1.00 94.62 96 LEU A O 1
ATOM 750 N N . LEU A 1 97 ? 0.889 -5.483 -11.700 1.00 94.00 97 LEU A N 1
ATOM 751 C CA . LEU A 1 97 ? 0.349 -4.547 -10.716 1.00 94.00 97 LEU A CA 1
ATOM 752 C C . LEU A 1 97 ? -1.041 -4.042 -11.130 1.00 94.00 97 LEU A C 1
ATOM 754 O O . LEU A 1 97 ? -1.965 -4.100 -10.322 1.00 94.00 97 LEU A O 1
ATOM 758 N N . LEU A 1 98 ? -1.212 -3.608 -12.383 1.00 94.94 98 LEU A N 1
ATOM 759 C CA . LEU A 1 98 ? -2.503 -3.171 -12.927 1.00 94.94 98 LEU A CA 1
ATOM 760 C C . LEU A 1 98 ? -3.533 -4.311 -12.925 1.00 94.94 98 LEU A C 1
ATOM 762 O O . LEU A 1 98 ? -4.684 -4.104 -12.550 1.00 94.94 98 LEU A O 1
ATOM 766 N N . GLY A 1 99 ? -3.116 -5.533 -13.261 1.00 94.12 99 GLY A N 1
ATOM 767 C CA . GLY A 1 99 ? -3.952 -6.724 -13.130 1.00 94.12 99 GLY A CA 1
ATOM 768 C C . GLY A 1 99 ? -4.375 -6.962 -11.681 1.00 94.12 99 GLY A C 1
ATOM 769 O O . GLY A 1 99 ? -5.543 -7.224 -11.406 1.00 94.12 99 GLY A O 1
ATOM 770 N N . THR A 1 100 ? -3.452 -6.812 -10.726 1.00 93.50 100 THR A N 1
ATOM 771 C CA . THR A 1 100 ? -3.764 -6.961 -9.294 1.00 93.50 100 THR A CA 1
ATOM 772 C C . THR A 1 100 ? -4.736 -5.875 -8.827 1.00 93.50 100 THR A C 1
ATOM 774 O O . THR A 1 100 ? -5.619 -6.148 -8.017 1.00 93.50 100 THR A O 1
ATOM 777 N N . MET A 1 101 ? -4.637 -4.656 -9.369 1.00 92.81 101 MET A N 1
ATOM 778 C CA . MET A 1 101 ? -5.627 -3.603 -9.128 1.00 92.81 101 MET A CA 1
ATOM 779 C C . MET A 1 101 ? -7.012 -4.003 -9.649 1.00 92.81 101 MET A C 1
ATOM 781 O O . MET A 1 101 ? -7.986 -3.820 -8.926 1.00 92.81 101 MET A O 1
ATOM 785 N N . LEU A 1 102 ? -7.116 -4.595 -10.846 1.00 93.94 102 LEU A N 1
ATOM 786 C CA . LEU A 1 102 ? -8.391 -5.113 -11.366 1.00 93.94 102 LEU A CA 1
ATOM 787 C C . LEU A 1 102 ? -8.982 -6.202 -10.464 1.00 93.94 102 LEU A C 1
ATOM 789 O O . LEU A 1 102 ? -10.174 -6.155 -10.165 1.00 93.94 102 LEU A O 1
ATOM 793 N N . PHE A 1 103 ? -8.150 -7.127 -9.981 1.00 93.00 103 PHE A N 1
ATOM 794 C CA . PHE A 1 103 ? -8.562 -8.133 -9.001 1.00 93.00 103 PHE A CA 1
ATOM 795 C C . PHE A 1 103 ? -9.118 -7.487 -7.724 1.00 93.00 103 PHE A C 1
ATOM 797 O O . PHE A 1 103 ? -10.203 -7.844 -7.268 1.00 93.00 103 PHE A O 1
ATOM 804 N N . VAL A 1 104 ? -8.413 -6.500 -7.161 1.00 92.69 104 VAL A N 1
ATOM 805 C CA . VAL A 1 104 ? -8.873 -5.776 -5.966 1.00 92.69 104 VAL A CA 1
ATOM 806 C C . VAL A 1 104 ? -10.188 -5.043 -6.232 1.00 92.69 104 VAL A C 1
ATOM 808 O O . VAL A 1 104 ? -11.072 -5.059 -5.376 1.00 92.69 104 VAL A O 1
ATOM 811 N N . VAL A 1 105 ? -10.348 -4.435 -7.410 1.00 93.06 105 VAL A N 1
ATOM 812 C CA . VAL A 1 105 ? -11.581 -3.742 -7.809 1.00 93.06 105 VAL A CA 1
ATOM 813 C C . VAL A 1 105 ? -12.756 -4.711 -7.910 1.00 93.06 105 VAL A C 1
ATOM 815 O O . VAL A 1 105 ? -13.813 -4.406 -7.356 1.00 93.06 105 VAL A O 1
ATOM 818 N N . ASP A 1 106 ? -12.587 -5.877 -8.537 1.00 92.69 106 ASP A N 1
ATOM 819 C CA . ASP A 1 106 ? -13.633 -6.908 -8.586 1.00 92.69 106 ASP A CA 1
ATOM 820 C C . ASP A 1 106 ? -13.978 -7.427 -7.179 1.00 92.69 106 ASP A C 1
ATOM 822 O O . ASP A 1 106 ? -15.147 -7.479 -6.793 1.00 92.69 106 ASP A O 1
ATOM 826 N N . LEU A 1 107 ? -12.960 -7.714 -6.358 1.00 90.75 107 LEU A N 1
ATOM 827 C CA . LEU A 1 107 ? -13.139 -8.180 -4.981 1.00 90.75 107 LEU A CA 1
ATOM 828 C C . LEU A 1 107 ? -13.873 -7.142 -4.112 1.00 90.75 107 LEU A C 1
ATOM 830 O O . LEU A 1 107 ? -14.682 -7.492 -3.248 1.00 90.75 107 LEU A O 1
ATOM 834 N N . SER A 1 108 ? -13.614 -5.856 -4.356 1.00 91.50 108 SER A N 1
ATOM 835 C CA . SER A 1 108 ? -14.206 -4.738 -3.619 1.00 91.50 108 SER A CA 1
ATOM 836 C C . SER A 1 108 ? -15.689 -4.503 -3.915 1.00 91.50 108 SER A C 1
ATOM 838 O O . SER A 1 108 ? -16.348 -3.821 -3.132 1.00 91.50 108 SER A O 1
ATOM 840 N N . GLN A 1 109 ? -16.243 -5.103 -4.979 1.00 89.69 109 GLN A N 1
ATOM 841 C CA . GLN A 1 109 ? -17.662 -4.949 -5.329 1.00 89.69 109 GLN A CA 1
ATOM 842 C C . GLN A 1 109 ? -18.599 -5.557 -4.277 1.00 89.69 109 GLN A C 1
ATOM 844 O O . GLN A 1 109 ? -19.752 -5.152 -4.144 1.00 89.69 109 GLN A O 1
ATOM 849 N N . SER A 1 110 ? -18.123 -6.534 -3.500 1.00 90.56 110 SER A N 1
ATOM 850 C CA . SER A 1 110 ? -18.895 -7.122 -2.409 1.00 90.56 110 SER A CA 1
ATOM 851 C C . SER A 1 110 ? -18.474 -6.528 -1.073 1.00 90.56 110 SER A C 1
ATOM 853 O O . SER A 1 110 ? -17.352 -6.741 -0.624 1.00 90.56 110 SER A O 1
ATOM 855 N N . ASN A 1 111 ? -19.409 -5.893 -0.360 1.00 91.12 111 ASN A N 1
ATOM 856 C CA . ASN A 1 111 ? -19.175 -5.352 0.989 1.00 91.12 111 ASN A CA 1
ATOM 857 C C . ASN A 1 111 ? -18.552 -6.375 1.958 1.00 91.12 111 ASN A C 1
ATOM 859 O O . ASN A 1 111 ? -17.763 -6.015 2.833 1.00 91.12 111 ASN A O 1
ATOM 863 N N . ARG A 1 112 ? -18.898 -7.664 1.810 1.00 93.00 112 ARG A N 1
ATOM 864 C CA . ARG A 1 112 ? -18.327 -8.750 2.623 1.00 93.00 112 ARG A CA 1
ATOM 865 C C . ARG A 1 112 ? -16.847 -8.966 2.305 1.00 93.00 112 ARG A C 1
ATOM 867 O O . ARG A 1 112 ? -16.045 -9.099 3.227 1.00 93.00 112 ARG A O 1
ATOM 874 N N . TRP A 1 113 ? -16.492 -8.995 1.024 1.00 92.56 113 TRP A N 1
ATOM 875 C CA . TRP A 1 113 ? -15.119 -9.209 0.572 1.00 92.56 113 TRP A CA 1
ATOM 876 C C . TRP A 1 113 ? -14.244 -7.972 0.739 1.00 92.56 113 TRP A C 1
ATOM 878 O O . TRP A 1 113 ? -13.117 -8.109 1.202 1.00 92.56 113 TRP A O 1
ATOM 888 N N . LEU A 1 114 ? -14.784 -6.777 0.498 1.00 93.12 114 LEU A N 1
ATOM 889 C CA . LEU A 1 114 ? -14.127 -5.506 0.793 1.00 93.12 114 LEU A CA 1
ATOM 890 C C . LEU A 1 114 ? -13.687 -5.437 2.258 1.00 93.12 114 LEU A C 1
ATOM 892 O O . LEU A 1 114 ? -12.539 -5.124 2.559 1.00 93.12 114 LEU A O 1
ATOM 896 N N . LEU A 1 115 ? -14.579 -5.798 3.181 1.00 93.31 115 LEU A N 1
ATOM 897 C CA . LEU A 1 115 ? -14.246 -5.810 4.599 1.00 93.31 115 LEU A CA 1
ATOM 898 C C . LEU A 1 115 ? -13.188 -6.868 4.945 1.00 93.31 115 LEU A C 1
ATOM 900 O O . LEU A 1 115 ? -12.287 -6.592 5.733 1.00 93.31 115 LEU A O 1
ATOM 904 N N . ARG A 1 116 ? -13.281 -8.076 4.373 1.00 94.69 116 ARG A N 1
ATOM 905 C CA . ARG A 1 116 ? -12.253 -9.116 4.558 1.00 94.69 116 ARG A CA 1
ATOM 906 C C . ARG A 1 116 ? -10.895 -8.645 4.047 1.00 94.69 116 ARG A C 1
ATOM 908 O O . ARG A 1 116 ? -9.898 -8.844 4.730 1.00 94.69 116 ARG A O 1
ATOM 915 N N . LEU A 1 117 ? -10.870 -7.977 2.897 1.00 93.50 117 LEU A N 1
ATOM 916 C CA . LEU A 1 117 ? -9.668 -7.369 2.345 1.00 93.50 117 LEU A CA 1
ATOM 917 C C . LEU A 1 117 ? -9.096 -6.324 3.310 1.00 93.50 117 LEU A C 1
ATOM 919 O O . LEU A 1 117 ? -7.907 -6.362 3.603 1.00 93.50 117 LEU A O 1
ATOM 923 N N . TRP A 1 118 ? -9.934 -5.449 3.870 1.00 94.94 118 TRP A N 1
ATOM 924 C CA . TRP A 1 118 ? -9.496 -4.476 4.874 1.00 94.94 118 TRP A CA 1
ATOM 925 C C . TRP A 1 118 ? -8.921 -5.150 6.119 1.00 94.94 118 TRP A C 1
ATOM 927 O O . TRP A 1 118 ? -7.902 -4.699 6.631 1.00 94.94 118 TRP A O 1
ATOM 937 N N . TYR A 1 119 ? -9.520 -6.248 6.586 1.00 95.56 119 TYR A N 1
ATOM 938 C CA . TYR A 1 119 ? -8.969 -7.012 7.703 1.00 95.56 119 TYR A CA 1
ATOM 939 C C . TYR A 1 119 ? -7.585 -7.581 7.391 1.00 95.56 119 TYR A C 1
ATOM 941 O O . TYR A 1 119 ? -6.677 -7.444 8.207 1.00 95.56 119 TYR A O 1
ATOM 949 N N . VAL A 1 120 ? -7.400 -8.167 6.207 1.00 95.69 120 VAL A N 1
ATOM 950 C CA . VAL A 1 120 ? -6.096 -8.690 5.779 1.00 95.69 120 VAL A CA 1
ATOM 951 C C . VAL A 1 120 ? -5.069 -7.562 5.671 1.00 95.69 120 VAL A C 1
ATOM 953 O O . VAL A 1 120 ? -3.982 -7.684 6.228 1.00 95.69 120 VAL A O 1
ATOM 956 N N . ILE A 1 121 ? -5.424 -6.439 5.033 1.00 95.31 121 ILE A N 1
ATOM 957 C CA . ILE A 1 121 ? -4.551 -5.259 4.930 1.00 95.31 121 ILE A CA 1
ATOM 958 C C . ILE A 1 121 ? -4.169 -4.755 6.321 1.00 95.31 121 ILE A C 1
ATOM 960 O O . ILE A 1 121 ? -2.994 -4.513 6.574 1.00 95.31 121 ILE A O 1
ATOM 964 N N . GLY A 1 122 ? -5.136 -4.626 7.231 1.00 95.94 122 GLY A N 1
ATOM 965 C CA . GLY A 1 122 ? -4.901 -4.147 8.588 1.00 95.94 122 GLY A CA 1
ATOM 966 C C . GLY A 1 122 ? -3.985 -5.069 9.394 1.00 95.94 122 GLY A C 1
ATOM 967 O O . GLY A 1 122 ? -3.068 -4.581 10.048 1.00 95.94 122 GLY A O 1
ATOM 968 N N . LEU A 1 123 ? -4.175 -6.390 9.310 1.00 96.94 123 LEU A N 1
ATOM 969 C CA . LEU A 1 123 ? -3.297 -7.363 9.971 1.00 96.94 123 LEU A CA 1
ATOM 970 C C . LEU A 1 123 ? -1.870 -7.298 9.421 1.00 96.94 123 LEU A C 1
ATOM 972 O O . LEU A 1 123 ? -0.926 -7.166 10.195 1.00 96.94 123 LEU A O 1
ATOM 976 N N . VAL A 1 124 ? -1.713 -7.313 8.094 1.00 96.50 124 VAL A N 1
ATOM 977 C CA . VAL A 1 124 ? -0.400 -7.211 7.438 1.00 96.50 124 VAL A CA 1
ATOM 978 C C . VAL A 1 124 ? 0.282 -5.886 7.788 1.00 96.50 124 VAL A C 1
ATOM 980 O O . VAL A 1 124 ? 1.462 -5.868 8.133 1.00 96.50 124 VAL A O 1
ATOM 983 N N . ALA A 1 125 ? -0.458 -4.778 7.755 1.00 95.69 125 ALA A N 1
ATOM 984 C CA . ALA A 1 125 ? 0.037 -3.462 8.139 1.00 95.69 125 ALA A CA 1
ATOM 985 C C . ALA A 1 125 ? 0.493 -3.421 9.600 1.00 95.69 125 ALA A C 1
ATOM 987 O O . ALA A 1 125 ? 1.582 -2.921 9.879 1.00 95.69 125 ALA A O 1
ATOM 988 N N . GLY A 1 126 ? -0.302 -3.983 10.514 1.00 96.06 126 GLY A N 1
ATOM 989 C CA . GLY A 1 126 ? 0.049 -4.118 11.924 1.00 96.06 126 GLY A CA 1
ATOM 990 C C . GLY A 1 126 ? 1.336 -4.917 12.119 1.00 96.06 126 GLY A C 1
ATOM 991 O O . GLY A 1 126 ? 2.229 -4.459 12.825 1.00 96.06 126 GLY A O 1
ATOM 992 N N . SER A 1 127 ? 1.481 -6.058 11.437 1.00 96.94 127 SER A N 1
ATOM 993 C CA . SER A 1 127 ? 2.697 -6.880 11.491 1.00 96.94 127 SER A CA 1
ATOM 994 C C . SER A 1 127 ? 3.931 -6.147 10.958 1.00 96.94 127 SER A C 1
ATOM 996 O O . SER A 1 127 ? 4.988 -6.199 11.584 1.00 96.94 127 SER A O 1
ATOM 998 N N . ILE A 1 128 ? 3.811 -5.431 9.834 1.00 95.50 128 ILE A N 1
ATOM 999 C CA . ILE A 1 128 ? 4.918 -4.653 9.251 1.00 95.50 128 ILE A CA 1
ATOM 1000 C C . ILE A 1 128 ? 5.314 -3.496 10.174 1.00 95.50 128 ILE A C 1
ATOM 1002 O O . ILE A 1 128 ? 6.501 -3.279 10.413 1.00 95.50 128 ILE A O 1
ATOM 1006 N N . ALA A 1 129 ? 4.339 -2.757 10.707 1.00 94.75 129 ALA A N 1
ATOM 1007 C CA . ALA A 1 129 ? 4.596 -1.658 11.631 1.00 94.75 129 ALA A CA 1
ATOM 1008 C C . ALA A 1 129 ? 5.238 -2.157 12.933 1.00 94.75 129 ALA A C 1
ATOM 1010 O O . ALA A 1 129 ? 6.238 -1.590 13.369 1.00 94.75 129 ALA A O 1
ATOM 1011 N N . PHE A 1 130 ? 4.733 -3.258 13.497 1.00 94.50 130 PHE A N 1
ATOM 1012 C CA . PHE A 1 130 ? 5.318 -3.908 14.668 1.00 94.50 130 PHE A CA 1
ATOM 1013 C C . PHE A 1 130 ? 6.769 -4.328 14.418 1.00 94.50 130 PHE A C 1
ATOM 1015 O O . PHE A 1 130 ? 7.645 -3.998 15.213 1.00 94.50 130 PHE A O 1
ATOM 1022 N N . LEU A 1 131 ? 7.047 -4.985 13.287 1.00 93.94 131 LEU A N 1
ATOM 1023 C CA . LEU A 1 131 ? 8.406 -5.367 12.906 1.00 93.94 131 LEU A CA 1
ATOM 1024 C C . LEU A 1 131 ? 9.335 -4.149 12.799 1.00 93.94 131 LEU A C 1
ATOM 1026 O O . LEU A 1 131 ? 10.459 -4.194 13.293 1.00 93.94 131 LEU A O 1
ATOM 1030 N N . GLY A 1 132 ? 8.881 -3.062 12.170 1.00 91.00 132 GLY A N 1
ATOM 1031 C CA . GLY A 1 132 ? 9.678 -1.840 12.035 1.00 91.00 132 GLY A CA 1
ATOM 1032 C C . GLY A 1 132 ? 9.975 -1.163 13.373 1.00 91.00 132 GLY A C 1
ATOM 1033 O O . GLY A 1 132 ? 11.094 -0.698 13.593 1.00 91.00 132 GLY A O 1
ATOM 1034 N N . LEU A 1 133 ? 9.006 -1.157 14.291 1.00 90.44 133 LEU A N 1
ATOM 1035 C CA . LEU A 1 133 ? 9.202 -0.676 15.659 1.00 90.44 133 LEU A CA 1
ATOM 1036 C C . LEU A 1 133 ? 10.171 -1.564 16.439 1.00 90.44 133 LEU A C 1
ATOM 1038 O O . LEU A 1 133 ? 11.058 -1.041 17.106 1.00 90.44 133 LEU A O 1
ATOM 1042 N N . LEU A 1 134 ? 10.053 -2.887 16.312 1.00 90.88 134 LEU A N 1
ATOM 1043 C CA . LEU A 1 134 ? 10.956 -3.838 16.955 1.00 90.88 134 LEU A CA 1
ATOM 1044 C C . LEU A 1 134 ? 12.400 -3.648 16.473 1.00 90.88 134 LEU A C 1
ATOM 1046 O O . LEU A 1 134 ? 13.312 -3.543 17.288 1.00 90.88 134 LEU A O 1
ATOM 1050 N N . GLN A 1 135 ? 12.612 -3.522 15.161 1.00 89.38 135 GLN A N 1
ATOM 1051 C CA . GLN A 1 135 ? 13.933 -3.240 14.588 1.00 89.38 135 GLN A CA 1
ATOM 1052 C C . GLN A 1 135 ? 14.535 -1.950 15.152 1.00 89.38 135 GLN A C 1
ATOM 1054 O O . GLN A 1 135 ? 15.702 -1.937 15.542 1.00 89.38 135 GLN A O 1
ATOM 1059 N N . LYS A 1 136 ? 13.732 -0.888 15.273 1.00 85.44 136 LYS A N 1
ATOM 1060 C CA . LYS A 1 136 ? 14.165 0.366 15.900 1.00 85.44 136 LYS A CA 1
ATOM 1061 C C . LYS A 1 136 ? 14.493 0.210 17.380 1.00 85.44 136 LYS A C 1
ATOM 1063 O O . LYS A 1 136 ? 15.537 0.688 17.806 1.00 85.44 136 LYS A O 1
ATOM 1068 N N . ALA A 1 137 ? 13.650 -0.487 18.137 1.00 84.00 137 ALA A N 1
ATOM 1069 C CA . ALA A 1 137 ? 13.865 -0.733 19.560 1.00 84.00 137 ALA A CA 1
ATOM 1070 C C . ALA A 1 137 ? 15.145 -1.547 19.821 1.00 84.00 137 ALA A C 1
ATOM 1072 O O . ALA A 1 137 ? 15.849 -1.293 20.789 1.00 84.00 137 ALA A O 1
ATOM 1073 N N . THR A 1 138 ? 15.483 -2.485 18.931 1.00 85.75 138 THR A N 1
ATOM 1074 C CA . THR A 1 138 ? 16.732 -3.267 19.009 1.00 85.75 138 THR A CA 1
ATOM 1075 C C . THR A 1 138 ? 17.981 -2.522 18.519 1.00 85.75 138 THR A C 1
ATOM 1077 O O . THR A 1 138 ? 19.075 -3.076 18.580 1.00 85.75 138 THR A O 1
ATOM 1080 N N . GLY A 1 139 ? 17.850 -1.298 17.991 1.00 81.44 139 GLY A N 1
ATOM 1081 C CA . GLY A 1 139 ? 18.974 -0.568 17.393 1.00 81.44 139 GLY A CA 1
ATOM 1082 C C . GLY A 1 139 ? 19.523 -1.221 16.116 1.00 81.44 139 GLY A C 1
ATOM 1083 O O . GLY A 1 139 ? 20.707 -1.079 15.802 1.00 81.44 139 GLY A O 1
ATOM 1084 N N . ALA A 1 140 ? 18.685 -1.964 15.383 1.00 83.31 140 ALA A N 1
ATOM 1085 C CA . ALA A 1 140 ? 19.099 -2.685 14.186 1.00 83.31 140 ALA A CA 1
ATOM 1086 C C . ALA A 1 140 ? 19.680 -1.729 13.129 1.00 83.31 140 ALA A C 1
ATOM 1088 O O . ALA A 1 140 ? 19.072 -0.721 12.773 1.00 83.31 140 ALA A O 1
ATOM 1089 N N . ARG A 1 141 ? 20.862 -2.066 12.596 1.00 79.38 141 ARG A N 1
ATOM 1090 C CA . ARG A 1 141 ? 21.556 -1.267 11.565 1.00 79.38 141 ARG A CA 1
ATOM 1091 C C . ARG A 1 141 ? 21.051 -1.529 10.144 1.00 79.38 141 ARG A C 1
ATOM 1093 O O . ARG A 1 141 ? 21.345 -0.747 9.246 1.00 79.38 141 ARG A O 1
ATOM 1100 N N . MET A 1 142 ? 20.334 -2.632 9.950 1.00 83.00 142 MET A N 1
ATOM 1101 C CA . MET A 1 142 ? 19.723 -3.052 8.692 1.00 83.00 142 MET A CA 1
ATOM 1102 C C . MET A 1 142 ? 18.530 -3.972 8.996 1.00 83.00 142 MET A C 1
ATOM 1104 O O . MET A 1 142 ? 18.348 -4.425 10.129 1.00 83.00 142 MET A O 1
ATOM 1108 N N . ILE A 1 143 ? 17.722 -4.256 7.978 1.00 85.94 143 ILE A N 1
ATOM 1109 C CA . ILE A 1 143 ? 16.681 -5.285 8.002 1.00 85.94 143 ILE A CA 1
ATOM 1110 C C . ILE A 1 143 ? 17.281 -6.603 8.529 1.00 85.94 143 ILE A C 1
ATOM 1112 O O . ILE A 1 143 ? 18.324 -7.028 8.045 1.00 85.94 143 ILE A O 1
ATOM 1116 N N . PHE A 1 144 ? 16.624 -7.252 9.498 1.00 84.62 144 PHE A N 1
ATOM 1117 C CA . PHE A 1 144 ? 17.189 -8.374 10.275 1.00 84.62 144 PHE A CA 1
ATOM 1118 C C . PHE A 1 144 ? 17.817 -9.512 9.458 1.00 84.62 144 PHE A C 1
ATOM 1120 O O . PHE A 1 144 ? 18.751 -10.156 9.920 1.00 84.62 144 PHE A O 1
ATOM 1127 N N . TRP A 1 145 ? 17.318 -9.770 8.253 1.00 85.88 145 TRP A N 1
ATOM 1128 C CA . TRP A 1 145 ? 17.804 -10.829 7.364 1.00 85.88 145 TRP A CA 1
ATOM 1129 C C . TRP A 1 145 ? 18.790 -10.326 6.301 1.00 85.88 145 TRP A C 1
ATOM 1131 O O . TRP A 1 145 ? 18.947 -10.949 5.252 1.00 85.88 145 TRP A O 1
ATOM 1141 N N . GLN A 1 146 ? 19.425 -9.177 6.521 1.00 81.88 146 GLN A N 1
ATOM 1142 C CA . GLN A 1 146 ? 20.391 -8.599 5.597 1.00 81.88 146 GLN A CA 1
ATOM 1143 C C . GLN A 1 146 ? 21.681 -8.226 6.306 1.00 81.88 146 GLN A C 1
ATOM 1145 O O . GLN A 1 146 ? 21.682 -7.714 7.424 1.00 81.88 146 GLN A O 1
ATOM 1150 N N . VAL A 1 147 ? 22.792 -8.447 5.608 1.00 76.75 147 VAL A N 1
ATOM 1151 C CA . VAL A 1 147 ? 24.111 -8.039 6.079 1.00 76.75 147 VAL A CA 1
ATOM 1152 C C . VAL A 1 147 ? 24.213 -6.523 5.955 1.00 76.75 147 VAL A C 1
ATOM 1154 O O . VAL A 1 147 ? 24.010 -5.967 4.874 1.00 76.75 147 VAL A O 1
ATOM 1157 N N . ALA A 1 148 ? 24.505 -5.849 7.066 1.00 70.56 148 ALA A N 1
ATOM 1158 C CA . ALA A 1 148 ? 24.714 -4.411 7.059 1.00 70.56 148 ALA A CA 1
ATOM 1159 C C . ALA A 1 148 ? 25.969 -4.084 6.221 1.00 70.56 148 ALA A C 1
ATOM 1161 O O . ALA A 1 148 ? 27.046 -4.597 6.536 1.00 70.56 148 ALA A O 1
ATOM 1162 N N . PRO A 1 149 ? 25.864 -3.256 5.165 1.00 70.19 149 PRO A N 1
ATOM 1163 C CA . PRO A 1 149 ? 27.033 -2.768 4.454 1.00 70.19 149 PRO A CA 1
ATOM 1164 C C . PRO A 1 149 ? 27.927 -1.943 5.402 1.00 70.19 149 PRO A C 1
ATOM 1166 O O . PRO A 1 149 ? 27.438 -1.435 6.416 1.00 70.19 149 PRO A O 1
ATOM 1169 N N . PRO A 1 150 ? 29.226 -1.779 5.079 1.00 61.91 150 PRO A N 1
ATOM 1170 C CA . PRO A 1 150 ? 30.180 -1.058 5.929 1.00 61.91 150 PRO A CA 1
ATOM 1171 C C . PRO A 1 150 ? 29.718 0.367 6.270 1.00 61.91 150 PRO A C 1
ATOM 1173 O O . PRO A 1 150 ? 29.932 0.856 7.377 1.00 61.91 150 PRO A O 1
ATOM 1176 N N . SER A 1 151 ? 29.025 1.013 5.331 1.00 61.16 151 SER A N 1
ATOM 1177 C CA . SER A 1 151 ? 28.283 2.251 5.534 1.00 61.16 151 SER A CA 1
ATOM 1178 C C . SER A 1 151 ? 26.863 1.929 6.008 1.00 61.16 151 SER A C 1
ATOM 1180 O O . SER A 1 151 ? 25.987 1.566 5.224 1.00 61.16 151 SER A O 1
ATOM 1182 N N . ALA A 1 152 ? 26.622 2.049 7.314 1.00 56.59 152 ALA A N 1
ATOM 1183 C CA . ALA A 1 152 ? 25.319 1.765 7.907 1.00 56.59 152 ALA A CA 1
ATOM 1184 C C . ALA A 1 152 ? 24.214 2.636 7.274 1.00 56.59 152 ALA A C 1
ATOM 1186 O O . ALA A 1 152 ? 24.193 3.856 7.440 1.00 56.59 152 ALA A O 1
ATOM 1187 N N . VAL A 1 153 ? 23.259 2.012 6.579 1.00 60.47 153 VAL A N 1
ATOM 1188 C CA . VAL A 1 153 ? 22.045 2.690 6.106 1.00 60.47 153 VAL A CA 1
ATOM 1189 C C . VAL A 1 153 ? 21.053 2.720 7.267 1.00 60.47 153 VAL A C 1
ATOM 1191 O O . VAL A 1 153 ? 20.181 1.871 7.377 1.00 60.47 153 VAL A O 1
ATOM 1194 N N . SER A 1 154 ? 21.182 3.696 8.165 1.00 61.19 154 SER A N 1
ATOM 1195 C CA . SER A 1 154 ? 20.337 3.828 9.369 1.00 61.19 154 SER A CA 1
ATOM 1196 C C . SER A 1 154 ? 18.908 4.326 9.095 1.00 61.19 154 SER A C 1
ATOM 1198 O O . SER A 1 154 ? 18.150 4.618 10.019 1.00 61.19 154 SER A O 1
ATOM 1200 N N . THR A 1 155 ? 18.519 4.458 7.826 1.00 74.94 155 THR A N 1
ATOM 1201 C CA . THR A 1 155 ? 17.278 5.122 7.409 1.00 74.94 155 THR A CA 1
ATOM 1202 C C . THR A 1 155 ? 16.197 4.163 6.905 1.00 74.94 155 THR A C 1
ATOM 1204 O O . THR A 1 155 ? 15.230 4.615 6.297 1.00 74.94 155 THR A O 1
ATOM 1207 N N . PHE A 1 156 ? 16.313 2.859 7.154 1.00 84.81 156 PHE A N 1
ATOM 1208 C CA . PHE A 1 156 ? 15.284 1.877 6.791 1.00 84.81 156 PHE A CA 1
ATOM 1209 C C . PHE A 1 156 ? 14.139 1.827 7.823 1.00 84.81 156 PHE A C 1
ATOM 1211 O O . PHE A 1 156 ? 14.245 2.345 8.938 1.00 84.81 156 PHE A O 1
ATOM 1218 N N . PHE A 1 157 ? 13.023 1.201 7.447 1.00 87.75 157 PHE A N 1
ATOM 1219 C CA . PHE A 1 157 ? 11.932 0.874 8.368 1.00 87.75 157 PHE A CA 1
ATOM 1220 C C . PHE A 1 157 ? 11.250 -0.430 7.942 1.00 87.75 157 PHE A C 1
ATOM 1222 O O . PHE A 1 157 ? 10.771 -0.535 6.811 1.00 87.75 157 PHE A O 1
ATOM 1229 N N . ALA A 1 158 ? 11.160 -1.406 8.850 1.00 90.25 158 ALA A N 1
ATOM 1230 C CA . ALA A 1 158 ? 10.609 -2.731 8.567 1.00 90.25 158 ALA A CA 1
ATOM 1231 C C . ALA A 1 158 ? 11.330 -3.400 7.380 1.00 90.25 158 ALA A C 1
ATOM 1233 O O . ALA A 1 158 ? 12.531 -3.650 7.425 1.00 90.25 158 ALA A O 1
ATOM 1234 N N . THR A 1 159 ? 10.604 -3.686 6.300 1.00 90.25 159 THR A N 1
ATOM 1235 C CA . THR A 1 159 ? 11.141 -4.281 5.067 1.00 90.25 159 THR A CA 1
ATOM 1236 C C . THR A 1 159 ? 11.503 -3.246 4.001 1.00 90.25 159 THR A C 1
ATOM 1238 O O . THR A 1 159 ? 11.905 -3.612 2.898 1.00 90.25 159 THR A O 1
ATOM 1241 N N . TYR A 1 160 ? 11.326 -1.956 4.286 1.00 88.62 160 TYR A N 1
ATOM 1242 C CA . TYR A 1 160 ? 11.563 -0.879 3.334 1.00 88.62 160 TYR A CA 1
ATOM 1243 C C . TYR A 1 160 ? 12.945 -0.273 3.547 1.00 88.62 160 TYR A C 1
ATOM 1245 O O . TYR A 1 160 ? 13.201 0.375 4.562 1.00 88.62 160 TYR A O 1
ATOM 1253 N N . TYR A 1 161 ? 13.801 -0.398 2.534 1.00 85.38 161 TYR A N 1
ATOM 1254 C CA . TYR A 1 161 ? 15.098 0.282 2.495 1.00 85.38 161 TYR A CA 1
ATOM 1255 C C . TYR A 1 161 ? 14.973 1.804 2.560 1.00 85.38 161 TYR A C 1
ATOM 1257 O O . TYR A 1 161 ? 15.769 2.469 3.213 1.00 85.38 161 TYR A O 1
ATOM 1265 N N . TYR A 1 162 ? 13.965 2.358 1.881 1.00 84.56 162 TYR A N 1
ATOM 1266 C CA . TYR A 1 162 ? 13.713 3.792 1.856 1.00 84.56 162 TYR A CA 1
ATOM 1267 C C . TYR A 1 162 ? 12.569 4.158 2.805 1.00 84.56 162 TYR A C 1
ATOM 1269 O O . TYR A 1 162 ? 11.407 3.830 2.547 1.00 84.56 162 TYR A O 1
ATOM 1277 N N . HIS A 1 163 ? 12.883 4.891 3.876 1.00 83.75 163 HIS A N 1
ATOM 1278 C CA . HIS A 1 163 ? 11.902 5.385 4.852 1.00 83.75 163 HIS A CA 1
ATOM 1279 C C . HIS A 1 163 ? 10.740 6.176 4.236 1.00 83.75 163 HIS A C 1
ATOM 1281 O O . HIS A 1 163 ? 9.635 6.156 4.782 1.00 83.75 163 HIS A O 1
ATOM 1287 N N . GLY A 1 164 ? 10.952 6.861 3.105 1.00 86.56 164 GLY A N 1
ATOM 1288 C CA . GLY A 1 164 ? 9.881 7.570 2.401 1.00 86.56 164 GLY A CA 1
ATOM 1289 C C . GLY A 1 164 ? 8.784 6.623 1.909 1.00 86.56 164 GLY A C 1
ATOM 1290 O O . GLY A 1 164 ? 7.607 6.886 2.145 1.00 86.56 164 GLY A O 1
ATOM 1291 N N . ASN A 1 165 ? 9.163 5.473 1.340 1.00 90.69 165 ASN A N 1
ATOM 1292 C CA . ASN A 1 165 ? 8.213 4.452 0.885 1.00 90.69 165 ASN A CA 1
ATOM 1293 C C . ASN A 1 165 ? 7.488 3.796 2.066 1.00 90.69 165 ASN A C 1
ATOM 1295 O O . ASN A 1 165 ? 6.276 3.603 2.005 1.00 90.69 165 ASN A O 1
ATOM 1299 N N . ALA A 1 166 ? 8.202 3.526 3.166 1.00 91.69 166 ALA A N 1
ATOM 1300 C CA . ALA A 1 166 ? 7.572 3.062 4.403 1.00 91.69 166 ALA A CA 1
ATOM 1301 C C . ALA A 1 166 ? 6.538 4.068 4.920 1.00 91.69 166 ALA A C 1
ATOM 1303 O O . ALA A 1 166 ? 5.458 3.691 5.359 1.00 91.69 166 ALA A O 1
ATOM 1304 N N . GLY A 1 167 ? 6.862 5.359 4.851 1.00 90.94 167 GLY A N 1
ATOM 1305 C CA . GLY A 1 167 ? 5.984 6.431 5.297 1.00 90.94 167 GLY A CA 1
ATOM 1306 C C . GLY A 1 167 ? 4.728 6.547 4.442 1.00 90.94 167 GLY A C 1
ATOM 1307 O O . GLY A 1 167 ? 3.634 6.679 4.981 1.00 90.94 167 GLY A O 1
ATOM 1308 N N . ALA A 1 168 ? 4.872 6.437 3.119 1.00 93.50 168 ALA A N 1
ATOM 1309 C CA . ALA A 1 168 ? 3.740 6.385 2.197 1.00 93.50 168 ALA A CA 1
ATOM 1310 C C . ALA A 1 168 ? 2.838 5.174 2.484 1.00 93.50 168 ALA A C 1
ATOM 1312 O O . ALA A 1 168 ? 1.628 5.335 2.615 1.00 93.50 168 ALA A O 1
ATOM 1313 N N . PHE A 1 169 ? 3.422 3.984 2.666 1.00 94.69 169 PHE A N 1
ATOM 1314 C CA . PHE A 1 169 ? 2.677 2.782 3.045 1.00 94.69 169 PHE A CA 1
ATOM 1315 C C . PHE A 1 169 ? 1.906 2.976 4.356 1.00 94.69 169 PHE A C 1
ATOM 1317 O O . PHE A 1 169 ? 0.700 2.742 4.395 1.00 94.69 169 PHE A O 1
ATOM 1324 N N . LEU A 1 170 ? 2.573 3.453 5.412 1.00 94.44 170 LEU A N 1
ATOM 1325 C CA . LEU A 1 170 ? 1.950 3.662 6.718 1.00 94.44 170 LEU A CA 1
ATOM 1326 C C . LEU A 1 170 ? 0.795 4.674 6.649 1.00 94.44 170 LEU A C 1
ATOM 1328 O O . LEU A 1 170 ? -0.254 4.433 7.241 1.00 94.44 170 LEU A O 1
ATOM 1332 N N . ASN A 1 171 ? 0.944 5.751 5.870 1.00 94.81 171 ASN A N 1
ATOM 1333 C CA . ASN A 1 171 ? -0.110 6.746 5.640 1.00 94.81 171 ASN A CA 1
ATOM 1334 C C . ASN A 1 171 ? -1.317 6.229 4.852 1.00 94.81 171 ASN A C 1
ATOM 1336 O O . ASN A 1 171 ? -2.402 6.785 4.988 1.00 94.81 171 ASN A O 1
ATOM 1340 N N . LEU A 1 172 ? -1.164 5.160 4.069 1.00 94.62 172 LEU A N 1
ATOM 1341 C CA . LEU A 1 172 ? -2.297 4.502 3.415 1.00 94.62 172 LEU A CA 1
ATOM 1342 C C . LEU A 1 172 ? -3.057 3.575 4.372 1.00 94.62 172 LEU A C 1
ATOM 1344 O O . LEU A 1 172 ? -4.272 3.428 4.255 1.00 94.62 172 LEU A O 1
ATOM 1348 N N . VAL A 1 173 ? -2.359 2.939 5.316 1.00 95.88 173 VAL A N 1
ATOM 1349 C CA . VAL A 1 173 ? -2.936 1.865 6.143 1.00 95.88 173 VAL A CA 1
ATOM 1350 C C . VAL A 1 173 ? -3.436 2.331 7.506 1.00 95.88 173 VAL A C 1
ATOM 1352 O O . VAL A 1 173 ? -4.437 1.794 7.979 1.00 95.88 173 VAL A O 1
ATOM 1355 N N . TRP A 1 174 ? -2.812 3.330 8.142 1.00 93.81 174 TRP A N 1
ATOM 1356 C CA . TRP A 1 174 ? -3.261 3.773 9.465 1.00 93.81 174 TRP A CA 1
ATOM 1357 C C . TRP A 1 174 ? -4.708 4.319 9.445 1.00 93.81 174 TRP A C 1
ATOM 1359 O O . TRP A 1 174 ? -5.474 3.909 10.324 1.00 93.81 174 TRP A O 1
ATOM 1369 N N . PRO A 1 175 ? -5.171 5.106 8.440 1.00 94.19 175 PRO A N 1
ATOM 1370 C CA . PRO A 1 175 ? -6.564 5.567 8.396 1.00 94.19 175 PRO A CA 1
ATOM 1371 C C . PRO A 1 175 ? -7.551 4.405 8.236 1.00 94.19 175 PRO A C 1
ATOM 1373 O O . PRO A 1 175 ? -8.624 4.393 8.840 1.00 94.19 175 PRO A O 1
ATOM 1376 N N . LEU A 1 176 ? -7.164 3.379 7.470 1.00 94.12 176 LEU A N 1
ATOM 1377 C CA . LEU A 1 176 ? -7.947 2.156 7.305 1.00 94.12 176 LEU A CA 1
ATOM 1378 C C . LEU A 1 176 ? -8.082 1.415 8.641 1.00 94.12 176 LEU A C 1
ATOM 1380 O O . LEU A 1 176 ? -9.188 1.031 9.024 1.00 94.12 176 LEU A O 1
ATOM 1384 N N . THR A 1 177 ? -6.985 1.250 9.384 1.00 94.25 177 THR A N 1
ATOM 1385 C CA . THR A 1 177 ? -7.026 0.598 10.705 1.00 94.25 177 THR A CA 1
ATOM 1386 C C . THR A 1 177 ? -7.817 1.409 11.731 1.00 94.25 177 THR A C 1
ATOM 1388 O O . THR A 1 177 ? -8.540 0.819 12.533 1.00 94.25 177 THR A O 1
ATOM 1391 N N . ALA A 1 178 ? -7.791 2.744 11.647 1.00 91.75 178 ALA A N 1
ATOM 1392 C CA . ALA A 1 178 ? -8.644 3.617 12.446 1.00 91.75 178 ALA A CA 1
ATOM 1393 C C . ALA A 1 178 ? -10.132 3.392 12.125 1.00 91.75 178 ALA A C 1
ATOM 1395 O O . ALA A 1 178 ? -10.945 3.222 13.033 1.00 91.75 178 ALA A O 1
ATOM 1396 N N . GLY A 1 179 ? -10.493 3.295 10.841 1.00 91.06 179 GLY A N 1
ATOM 1397 C CA . GLY A 1 179 ? -11.851 2.955 10.409 1.00 91.06 179 GLY A CA 1
ATOM 1398 C C . GLY A 1 179 ? -12.320 1.586 10.920 1.00 91.06 179 GLY A C 1
ATOM 1399 O O . GLY A 1 179 ? -13.460 1.445 11.367 1.00 91.06 179 GLY A O 1
ATOM 1400 N N . LEU A 1 180 ? -11.439 0.579 10.919 1.00 92.56 180 LEU A N 1
ATOM 1401 C CA . LEU A 1 180 ? -11.727 -0.743 11.487 1.00 92.56 180 LEU A CA 1
ATOM 1402 C C . LEU A 1 180 ? -11.897 -0.702 13.012 1.00 92.56 180 LEU A C 1
ATOM 1404 O O . LEU A 1 180 ? -12.816 -1.346 13.525 1.00 92.56 180 LEU A O 1
ATOM 1408 N N . ALA A 1 181 ? -11.075 0.078 13.719 1.00 90.62 181 ALA A N 1
ATOM 1409 C CA . ALA A 1 181 ? -11.198 0.290 15.157 1.00 90.62 181 ALA A CA 1
ATOM 1410 C C . ALA A 1 181 ? -12.532 0.967 15.504 1.00 90.62 181 ALA A C 1
ATOM 1412 O O . ALA A 1 181 ? -13.301 0.423 16.296 1.00 90.62 181 ALA A O 1
ATOM 1413 N N . ILE A 1 182 ? -12.873 2.078 14.837 1.00 86.69 182 ILE A N 1
ATOM 1414 C CA . ILE A 1 182 ? -14.165 2.768 14.999 1.00 86.69 182 ILE A CA 1
ATOM 1415 C C . ILE A 1 182 ? -15.315 1.787 14.754 1.00 86.69 182 ILE A C 1
ATOM 1417 O O . ILE A 1 182 ? -16.199 1.631 15.596 1.00 86.69 182 ILE A O 1
ATOM 1421 N N . ARG A 1 183 ? -15.273 1.039 13.645 1.00 87.94 183 ARG A N 1
ATOM 1422 C CA . ARG A 1 183 ? -16.299 0.044 13.311 1.00 87.94 183 ARG A CA 1
ATOM 1423 C C . ARG A 1 183 ? -16.444 -1.044 14.381 1.00 87.94 183 ARG A C 1
ATOM 1425 O O . ARG A 1 183 ? -17.568 -1.479 14.639 1.00 87.94 183 ARG A O 1
ATOM 1432 N N . ALA A 1 184 ? -15.346 -1.494 14.990 1.00 88.00 184 ALA A N 1
ATOM 1433 C CA . ALA A 1 184 ? -15.369 -2.489 16.062 1.00 88.00 184 ALA A CA 1
ATOM 1434 C C . ALA A 1 184 ? -16.060 -1.966 17.337 1.00 88.00 184 ALA A C 1
ATOM 1436 O O . ALA A 1 184 ? -16.682 -2.752 18.060 1.00 88.00 184 ALA A O 1
ATOM 1437 N N . PHE A 1 185 ? -15.999 -0.656 17.589 1.00 81.94 185 PHE A N 1
ATOM 1438 C CA . PHE A 1 185 ? -16.718 -0.000 18.681 1.00 81.94 185 PHE A CA 1
ATOM 1439 C C . PHE A 1 185 ? -18.185 0.271 18.361 1.00 81.94 185 PHE A C 1
ATOM 1441 O O . PHE A 1 185 ? -19.039 0.002 19.203 1.00 81.94 185 PHE A O 1
ATOM 1448 N N . THR A 1 186 ? -18.491 0.739 17.150 1.00 81.12 186 THR A N 1
ATOM 1449 C CA . THR A 1 186 ? -19.868 1.061 16.747 1.00 81.12 186 THR A CA 1
ATOM 1450 C C . THR A 1 186 ? -20.734 -0.190 16.595 1.00 81.12 186 THR A C 1
ATOM 1452 O O . THR A 1 186 ? -21.919 -0.170 16.920 1.00 81.12 186 THR A O 1
ATOM 1455 N N . LYS A 1 187 ? -20.174 -1.306 16.110 1.00 79.44 187 LYS A N 1
ATOM 1456 C CA . LYS A 1 187 ? -20.893 -2.588 16.075 1.00 79.44 187 LYS A CA 1
ATOM 1457 C C . LYS A 1 187 ? -20.727 -3.332 17.402 1.00 79.44 187 LYS A C 1
ATOM 1459 O O . LYS A 1 187 ? -19.685 -3.223 18.050 1.00 79.44 187 LYS A O 1
ATOM 1464 N N . ARG A 1 188 ? -21.733 -4.131 17.790 1.00 74.56 188 ARG A N 1
ATOM 1465 C CA . ARG A 1 188 ? -21.669 -5.087 18.919 1.00 74.56 188 ARG A CA 1
ATOM 1466 C C . ARG A 1 188 ? -20.643 -6.195 18.623 1.00 74.56 188 ARG A C 1
ATOM 1468 O O . ARG A 1 188 ? -20.999 -7.326 18.323 1.00 74.56 188 ARG A O 1
ATOM 1475 N N . SER A 1 189 ? -19.367 -5.830 18.621 1.00 79.44 189 SER A N 1
ATOM 1476 C CA . SER A 1 189 ? -18.232 -6.714 18.371 1.00 79.44 189 SER A CA 1
ATOM 1477 C C . SER A 1 189 ? -17.697 -7.242 19.697 1.00 79.44 189 SER A C 1
ATOM 1479 O O . SER A 1 189 ? -17.765 -6.547 20.713 1.00 79.44 189 SER A O 1
ATOM 1481 N N . HIS A 1 190 ? -17.123 -8.446 19.681 1.00 86.56 190 HIS A N 1
ATOM 1482 C CA . HIS A 1 190 ? -16.489 -9.026 20.862 1.00 86.56 190 HIS A CA 1
ATOM 1483 C C . HIS A 1 190 ? -15.354 -8.127 21.394 1.00 86.56 190 HIS A C 1
ATOM 1485 O O . HIS A 1 190 ? -14.626 -7.535 20.588 1.00 86.56 190 HIS A O 1
ATOM 1491 N N . PRO A 1 191 ? -15.143 -8.064 22.723 1.00 87.75 191 PRO A N 1
ATOM 1492 C CA . PRO A 1 191 ? -14.091 -7.247 23.333 1.00 87.75 191 PRO A CA 1
ATOM 1493 C C . PRO A 1 191 ? -12.692 -7.495 22.750 1.00 87.75 191 PRO A C 1
ATOM 1495 O O . PRO A 1 191 ? -11.971 -6.540 22.472 1.00 87.75 191 PRO A O 1
ATOM 1498 N N . GLY A 1 192 ? -12.338 -8.754 22.464 1.00 89.06 192 GLY A N 1
ATOM 1499 C CA . GLY A 1 192 ? -11.043 -9.099 21.861 1.00 89.06 192 GLY A CA 1
ATOM 1500 C C . GLY A 1 192 ? -10.834 -8.497 20.468 1.00 89.06 192 GLY A C 1
ATOM 1501 O O . GLY A 1 192 ? -9.741 -8.045 20.146 1.00 89.06 192 GLY A O 1
ATOM 1502 N N . MET A 1 193 ? -11.895 -8.397 19.663 1.00 89.38 193 MET A N 1
ATOM 1503 C CA . MET A 1 193 ? -11.827 -7.764 18.342 1.00 89.38 193 MET A CA 1
ATOM 1504 C C . MET A 1 193 ? -11.586 -6.253 18.461 1.00 89.38 193 MET A C 1
ATOM 1506 O O . MET A 1 193 ? -10.849 -5.680 17.664 1.00 89.38 193 MET A O 1
ATOM 1510 N N . ARG A 1 194 ? -12.184 -5.601 19.468 1.00 87.81 194 ARG A N 1
ATOM 1511 C CA . ARG A 1 194 ? -11.949 -4.176 19.752 1.00 87.81 194 ARG A CA 1
ATOM 1512 C C . ARG A 1 194 ? -10.504 -3.937 20.172 1.00 87.81 194 ARG A C 1
ATOM 1514 O O . ARG A 1 194 ? -9.851 -3.078 19.590 1.00 87.81 194 ARG A O 1
ATOM 1521 N N . ALA A 1 195 ? -10.008 -4.733 21.121 1.00 89.56 195 ALA A N 1
ATOM 1522 C CA . ALA A 1 195 ? -8.624 -4.663 21.577 1.00 89.56 195 ALA A CA 1
ATOM 1523 C C . ALA A 1 195 ? -7.646 -4.837 20.407 1.00 89.56 195 ALA A C 1
ATOM 1525 O O . ALA A 1 195 ? -6.787 -3.987 20.206 1.00 89.56 195 ALA A O 1
ATOM 1526 N N . LEU A 1 196 ? -7.851 -5.860 19.569 1.00 93.94 196 LEU A N 1
ATOM 1527 C CA . LEU A 1 196 ? -7.017 -6.123 18.397 1.00 93.94 196 LEU A CA 1
ATOM 1528 C C . LEU A 1 196 ? -6.924 -4.913 17.455 1.00 93.94 196 LEU A C 1
ATOM 1530 O O . LEU A 1 196 ? -5.822 -4.489 17.110 1.00 93.94 196 LEU A O 1
ATOM 1534 N N . TRP A 1 197 ? -8.059 -4.342 17.035 1.00 93.88 197 TRP A N 1
ATOM 1535 C CA . TRP A 1 197 ? -8.044 -3.237 16.069 1.00 93.88 197 TRP A CA 1
ATOM 1536 C C . TRP A 1 197 ? -7.491 -1.940 16.649 1.00 93.88 197 TRP A C 1
ATOM 1538 O O . TRP A 1 197 ? -6.808 -1.217 15.927 1.00 93.88 197 TRP A O 1
ATOM 1548 N N . ILE A 1 198 ? -7.718 -1.665 17.937 1.00 91.00 198 ILE A N 1
ATOM 1549 C CA . ILE A 1 198 ? -7.054 -0.546 18.617 1.00 91.00 198 ILE A CA 1
ATOM 1550 C C . ILE A 1 198 ? -5.551 -0.773 18.643 1.00 91.00 198 ILE A C 1
ATOM 1552 O O . ILE A 1 198 ? -4.809 0.121 18.257 1.00 91.00 198 ILE A O 1
ATOM 1556 N N . SER A 1 199 ? -5.088 -1.954 19.059 1.00 91.75 199 SER A N 1
ATOM 1557 C CA . SER A 1 199 ? -3.659 -2.260 19.115 1.00 91.75 199 SER A CA 1
ATOM 1558 C C . SER A 1 199 ? -3.003 -2.093 17.747 1.00 91.75 199 SER A C 1
ATOM 1560 O O . SER A 1 199 ? -1.968 -1.444 17.650 1.00 91.75 199 SER A O 1
ATOM 1562 N N . ILE A 1 200 ? -3.623 -2.593 16.675 1.00 94.88 200 ILE A N 1
ATOM 1563 C CA . ILE A 1 200 ? -3.114 -2.426 15.305 1.00 94.88 200 ILE A CA 1
ATOM 1564 C C . ILE A 1 200 ? -3.091 -0.948 14.893 1.00 94.88 200 ILE A C 1
ATOM 1566 O O . ILE A 1 200 ? -2.096 -0.480 14.338 1.00 94.88 200 ILE A O 1
ATOM 1570 N N . PHE A 1 201 ? -4.154 -0.195 15.177 1.00 93.44 201 PHE A N 1
ATOM 1571 C CA . PHE A 1 201 ? -4.196 1.242 14.909 1.00 93.44 201 PHE A CA 1
ATOM 1572 C C . PHE A 1 201 ? -3.073 1.987 15.648 1.00 93.44 201 PHE A C 1
ATOM 1574 O O . PHE A 1 201 ? -2.319 2.738 15.034 1.00 93.44 201 PHE A O 1
ATOM 1581 N N . LEU A 1 202 ? -2.892 1.716 16.940 1.00 90.44 202 LEU A N 1
ATOM 1582 C CA . LEU A 1 202 ? -1.834 2.322 17.747 1.00 90.44 202 LEU A CA 1
ATOM 1583 C C . LEU A 1 202 ? -0.441 1.955 17.236 1.00 90.44 202 LEU A C 1
ATOM 1585 O O . LEU A 1 202 ? 0.417 2.824 17.128 1.00 90.44 202 LEU A O 1
ATOM 1589 N N . VAL A 1 203 ? -0.219 0.691 16.876 1.00 92.44 203 VAL A N 1
ATOM 1590 C CA . VAL A 1 203 ? 1.063 0.208 16.346 1.00 92.44 203 VAL A CA 1
ATOM 1591 C C . VAL A 1 203 ? 1.381 0.842 14.991 1.00 92.44 203 VAL A C 1
ATOM 1593 O O . VAL A 1 203 ? 2.516 1.252 14.758 1.00 92.44 203 VAL A O 1
ATOM 1596 N N . THR A 1 204 ? 0.402 0.967 14.092 1.00 93.81 204 THR A N 1
ATOM 1597 C CA . THR A 1 204 ? 0.622 1.625 12.792 1.00 93.81 204 THR A CA 1
ATOM 1598 C C . THR A 1 204 ? 0.888 3.121 12.950 1.00 93.81 204 THR A C 1
ATOM 1600 O O . THR A 1 204 ? 1.800 3.639 12.304 1.00 93.81 204 THR A O 1
ATOM 1603 N N . LEU A 1 205 ? 0.184 3.798 13.861 1.00 90.06 205 LEU A N 1
ATOM 1604 C CA . LEU A 1 205 ? 0.414 5.209 14.170 1.00 90.06 205 LEU A CA 1
ATOM 1605 C C . LEU A 1 205 ? 1.781 5.437 14.839 1.00 90.06 205 LEU A C 1
ATOM 1607 O O . LEU A 1 205 ? 2.522 6.334 14.440 1.00 90.06 205 LEU A O 1
ATOM 1611 N N . ALA A 1 206 ? 2.170 4.576 15.784 1.00 87.56 206 ALA A N 1
ATOM 1612 C CA . ALA A 1 206 ? 3.518 4.550 16.352 1.00 87.56 206 ALA A CA 1
ATOM 1613 C C . ALA A 1 206 ? 4.574 4.359 15.259 1.00 87.56 206 ALA A C 1
ATOM 1615 O O . ALA A 1 206 ? 5.584 5.058 15.246 1.00 87.56 206 ALA A O 1
ATOM 1616 N N . GLY A 1 207 ? 4.318 3.464 14.301 1.00 90.00 207 GLY A N 1
ATOM 1617 C CA . GLY A 1 207 ? 5.181 3.245 13.145 1.00 90.00 207 GLY A CA 1
ATOM 1618 C C . GLY A 1 207 ? 5.396 4.512 12.314 1.00 90.00 207 GLY A C 1
ATOM 1619 O O . GLY A 1 207 ? 6.527 4.790 11.918 1.00 90.00 207 GLY A O 1
ATOM 1620 N N . VAL A 1 208 ? 4.345 5.310 12.084 1.00 89.81 208 VAL A N 1
ATOM 1621 C CA . VAL A 1 208 ? 4.451 6.610 11.392 1.00 89.81 208 VAL A CA 1
ATOM 1622 C C . VAL A 1 208 ? 5.337 7.572 12.176 1.00 89.81 208 VAL A C 1
ATOM 1624 O O . VAL A 1 208 ? 6.230 8.188 11.597 1.00 89.81 208 VAL A O 1
ATOM 1627 N N . MET A 1 209 ? 5.116 7.689 13.485 1.00 84.62 209 MET A N 1
ATOM 1628 C CA . MET A 1 209 ? 5.874 8.609 14.338 1.00 84.62 209 MET A CA 1
ATOM 1629 C C . MET A 1 209 ? 7.345 8.208 14.441 1.00 84.62 209 MET A C 1
ATOM 1631 O O . MET A 1 209 ? 8.230 9.058 14.362 1.00 84.62 209 MET A O 1
ATOM 1635 N N . ALA A 1 210 ? 7.608 6.906 14.540 1.00 84.12 210 ALA A N 1
ATOM 1636 C CA . ALA A 1 210 ? 8.949 6.350 14.556 1.00 84.12 210 ALA A CA 1
ATOM 1637 C C . ALA A 1 210 ? 9.643 6.451 13.188 1.00 84.12 210 ALA A C 1
ATOM 1639 O O . ALA A 1 210 ? 10.869 6.366 13.119 1.00 84.12 210 ALA A O 1
ATOM 1640 N N . ASN A 1 211 ? 8.909 6.624 12.086 1.00 83.81 211 ASN A N 1
ATOM 1641 C CA . ASN A 1 211 ? 9.498 6.779 10.763 1.00 83.81 211 ASN A CA 1
ATOM 1642 C C . ASN A 1 211 ? 10.348 8.063 10.690 1.00 83.81 211 ASN A C 1
ATOM 1644 O O . ASN A 1 211 ? 9.964 9.126 11.168 1.00 83.81 211 ASN A O 1
ATOM 1648 N N . THR A 1 212 ? 11.517 7.980 10.053 1.00 76.94 212 THR A N 1
ATOM 1649 C CA . THR A 1 212 ? 12.442 9.115 9.911 1.00 76.94 212 THR A CA 1
ATOM 1650 C C . THR A 1 212 ? 12.015 10.124 8.831 1.00 76.94 212 THR A C 1
ATOM 1652 O O . THR A 1 212 ? 12.616 11.196 8.711 1.00 76.94 212 THR A O 1
ATOM 1655 N N . SER A 1 213 ? 11.000 9.808 8.016 1.00 82.06 213 SER A N 1
ATOM 1656 C CA . SER A 1 213 ? 10.459 10.691 6.978 1.00 82.06 213 SER A CA 1
ATOM 1657 C C . SER A 1 213 ? 9.556 11.783 7.560 1.00 82.06 213 SER A C 1
ATOM 1659 O O . SER A 1 213 ? 8.423 11.519 7.959 1.00 82.06 213 SER A O 1
ATOM 1661 N N . ARG A 1 214 ? 10.004 13.042 7.506 1.00 77.88 214 ARG A N 1
ATOM 1662 C CA . ARG A 1 214 ? 9.194 14.197 7.941 1.00 77.88 214 ARG A CA 1
ATOM 1663 C C . ARG A 1 214 ? 7.950 14.405 7.088 1.00 77.88 214 ARG A C 1
ATOM 1665 O O . ARG A 1 214 ? 6.891 14.714 7.617 1.00 77.88 214 ARG A O 1
ATOM 1672 N N . MET A 1 215 ? 8.065 14.189 5.777 1.00 82.75 215 MET A N 1
ATOM 1673 C CA . MET A 1 215 ? 6.915 14.272 4.874 1.00 82.75 215 MET A CA 1
ATOM 1674 C C . MET A 1 215 ? 5.855 13.234 5.236 1.00 82.75 215 MET A C 1
ATOM 1676 O O . MET A 1 215 ? 4.669 13.521 5.139 1.00 82.75 215 MET A O 1
ATOM 1680 N N . ALA A 1 216 ? 6.262 12.052 5.710 1.00 84.75 216 ALA A N 1
ATOM 1681 C CA . ALA A 1 216 ? 5.306 11.056 6.174 1.00 84.75 216 ALA A CA 1
ATOM 1682 C C . ALA A 1 216 ? 4.569 11.516 7.439 1.00 84.75 216 ALA A C 1
ATOM 1684 O O . ALA A 1 216 ? 3.352 11.383 7.496 1.00 84.75 216 ALA A O 1
ATOM 1685 N N . GLN A 1 217 ? 5.278 12.100 8.408 1.00 84.44 217 GLN A N 1
ATOM 1686 C CA . GLN A 1 217 ? 4.668 12.662 9.618 1.00 84.44 217 GLN A CA 1
ATOM 1687 C C . GLN A 1 217 ? 3.715 13.824 9.288 1.00 84.44 217 GLN A C 1
ATOM 1689 O O . GLN A 1 217 ? 2.595 13.858 9.789 1.00 84.44 217 GLN A O 1
ATOM 1694 N N . LEU A 1 218 ? 4.114 14.735 8.392 1.00 84.25 218 LEU A N 1
ATOM 1695 C CA . LEU A 1 218 ? 3.266 15.836 7.920 1.00 84.25 218 LEU A CA 1
ATOM 1696 C C . LEU A 1 218 ? 1.975 15.312 7.276 1.00 84.25 218 LEU A C 1
ATOM 1698 O O . LEU A 1 218 ? 0.883 15.739 7.641 1.00 84.25 218 LEU A O 1
ATOM 1702 N N . VAL A 1 219 ? 2.093 14.364 6.339 1.00 88.56 219 VAL A N 1
ATOM 1703 C CA . VAL A 1 219 ? 0.933 13.749 5.678 1.00 88.56 219 VAL A CA 1
ATOM 1704 C C . VAL A 1 219 ? 0.031 13.060 6.700 1.00 88.56 219 VAL A C 1
ATOM 1706 O O . VAL A 1 219 ? -1.186 13.172 6.596 1.00 88.56 219 VAL A O 1
ATOM 1709 N N . ALA A 1 220 ? 0.595 12.415 7.722 1.00 88.44 220 ALA A N 1
ATOM 1710 C CA . ALA A 1 220 ? -0.189 11.804 8.787 1.00 88.44 220 ALA A CA 1
ATOM 1711 C C . ALA A 1 220 ? -1.002 12.832 9.580 1.00 88.44 220 ALA A C 1
ATOM 1713 O O . ALA A 1 220 ? -2.178 12.601 9.841 1.00 88.44 220 ALA A O 1
ATOM 1714 N N . VAL A 1 221 ? -0.415 13.987 9.910 1.00 85.44 221 VAL A N 1
ATOM 1715 C CA . VAL A 1 221 ? -1.135 15.086 10.573 1.00 85.44 221 VAL A CA 1
ATOM 1716 C C . VAL A 1 221 ? -2.258 15.615 9.681 1.00 85.44 221 VAL A C 1
ATOM 1718 O O . VAL A 1 221 ? -3.381 15.776 10.152 1.00 85.44 221 VAL A O 1
ATOM 1721 N N . LEU A 1 222 ? -1.997 15.829 8.388 1.00 89.19 222 LEU A N 1
ATOM 1722 C CA . LEU A 1 222 ? -3.023 16.277 7.440 1.00 89.19 222 LEU A CA 1
ATOM 1723 C C . LEU A 1 222 ? -4.177 15.271 7.327 1.00 89.19 222 LEU A C 1
ATOM 1725 O O . LEU A 1 222 ? -5.343 15.661 7.356 1.00 89.19 222 LEU A O 1
ATOM 1729 N N . LEU A 1 223 ? -3.863 13.976 7.250 1.00 89.31 223 LEU A N 1
ATOM 1730 C CA . LEU A 1 223 ? -4.854 12.901 7.226 1.00 89.31 223 LEU A CA 1
ATOM 1731 C C . LEU A 1 223 ? -5.643 12.818 8.540 1.00 89.31 223 LEU A C 1
ATOM 1733 O O . LEU A 1 223 ? -6.853 12.605 8.506 1.00 89.31 223 LEU A O 1
ATOM 1737 N N . LEU A 1 224 ? -4.995 13.037 9.687 1.00 87.25 224 LEU A N 1
ATOM 1738 C CA . LEU A 1 224 ? -5.660 13.102 10.988 1.00 87.25 224 LEU A CA 1
ATOM 1739 C C . LEU A 1 224 ? -6.646 14.268 11.051 1.00 87.25 224 LEU A C 1
ATOM 1741 O O . LEU A 1 224 ? -7.791 14.068 11.447 1.00 87.25 224 LEU A O 1
ATOM 1745 N N . VAL A 1 225 ? -6.240 15.460 10.607 1.00 85.00 225 VAL A N 1
ATOM 1746 C CA . VAL A 1 225 ? -7.131 16.624 10.517 1.00 85.00 225 VAL A CA 1
ATOM 1747 C C . VAL A 1 225 ? -8.307 16.324 9.590 1.00 85.00 225 VAL A C 1
ATOM 1749 O O . VAL A 1 225 ? -9.452 16.532 9.985 1.00 85.00 225 VAL A O 1
ATOM 1752 N N . ALA A 1 226 ? -8.054 15.771 8.401 1.00 89.06 226 ALA A N 1
ATOM 1753 C CA . ALA A 1 226 ? -9.108 15.400 7.459 1.00 89.06 226 ALA A CA 1
ATOM 1754 C C . ALA A 1 226 ? -10.102 14.393 8.069 1.00 89.06 226 ALA A C 1
ATOM 1756 O O . ALA A 1 226 ? -11.314 14.588 7.975 1.00 89.06 226 ALA A O 1
ATOM 1757 N N . MET A 1 227 ? -9.609 13.362 8.765 1.00 85.38 227 MET A N 1
ATOM 1758 C CA . MET A 1 227 ? -10.455 12.400 9.477 1.00 85.38 227 MET A CA 1
ATOM 1759 C C . MET A 1 227 ? -11.272 13.058 10.594 1.00 85.38 227 MET A C 1
ATOM 1761 O O . MET A 1 227 ? -12.466 12.783 10.718 1.00 85.38 227 MET A O 1
A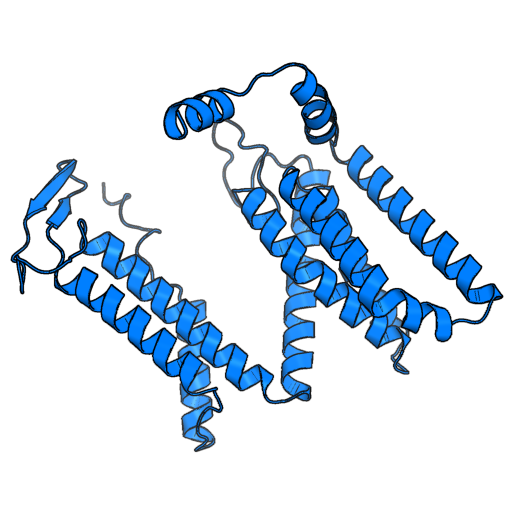TOM 1765 N N . CYS A 1 228 ? -10.666 13.937 11.394 1.00 82.69 228 CYS A N 1
ATOM 1766 C CA . CYS A 1 228 ? -11.359 14.669 12.453 1.00 82.69 228 CYS A CA 1
ATOM 1767 C C . CYS A 1 228 ? -12.448 15.591 11.893 1.00 82.69 228 CYS A C 1
ATOM 1769 O O . CYS A 1 228 ? -13.544 15.637 12.443 1.00 82.69 228 CYS A O 1
ATOM 1771 N N . VAL A 1 229 ? -12.195 16.284 10.782 1.00 85.81 229 VAL A N 1
ATOM 1772 C CA . VAL A 1 229 ? -13.195 17.142 10.130 1.00 85.81 229 VAL A CA 1
ATOM 1773 C C . VAL A 1 229 ? -14.347 16.306 9.567 1.00 85.81 229 VAL A C 1
ATOM 1775 O O . VAL A 1 229 ? -15.510 16.645 9.772 1.00 85.81 229 VAL A O 1
ATOM 1778 N N . GLN A 1 230 ? -14.044 15.187 8.904 1.00 84.50 230 GLN A N 1
ATOM 1779 C CA . GLN A 1 230 ? -15.056 14.373 8.229 1.00 84.50 230 GLN A CA 1
ATOM 1780 C C . GLN A 1 230 ? -15.899 13.525 9.193 1.00 84.50 230 GLN A C 1
ATOM 1782 O O . GLN A 1 230 ? -17.101 13.362 8.986 1.00 84.50 230 GLN A O 1
ATOM 1787 N N . PHE A 1 231 ? -15.290 12.981 10.250 1.00 79.38 231 PHE A N 1
ATOM 1788 C CA . PHE A 1 231 ? -15.944 12.032 11.159 1.00 79.38 231 PHE A CA 1
ATOM 1789 C C . PHE A 1 231 ? -16.131 12.560 12.583 1.00 79.38 231 PHE A C 1
ATOM 1791 O O . PHE A 1 231 ? -16.913 11.984 13.342 1.00 79.38 231 PHE A O 1
ATOM 1798 N N . GLY A 1 232 ? -15.463 13.651 12.962 1.00 74.12 232 GLY A N 1
ATOM 1799 C CA . GLY A 1 232 ? -15.467 14.166 14.332 1.00 74.12 232 GLY A CA 1
ATOM 1800 C C . GLY A 1 232 ? -16.852 14.591 14.799 1.00 74.12 232 GLY A C 1
ATOM 1801 O O . GLY A 1 232 ? -17.268 14.197 15.883 1.00 74.12 232 GLY A O 1
ATOM 1802 N N . ALA A 1 233 ? -17.619 15.298 13.965 1.00 75.50 233 ALA A N 1
ATOM 1803 C CA . ALA A 1 233 ? -18.989 15.682 14.311 1.00 75.50 233 ALA A CA 1
ATOM 1804 C C . ALA A 1 233 ? -19.890 14.457 14.562 1.00 75.50 233 ALA A C 1
ATOM 1806 O O . ALA A 1 233 ? -20.691 14.450 15.496 1.00 75.50 233 ALA A O 1
ATOM 1807 N N . THR A 1 234 ? -19.731 13.396 13.768 1.00 75.12 234 THR A N 1
ATOM 1808 C CA . THR A 1 234 ? -20.500 12.151 13.902 1.00 75.12 234 THR A CA 1
ATOM 1809 C C . THR A 1 234 ? -20.096 11.365 15.152 1.00 75.12 234 THR A C 1
ATOM 1811 O O . THR A 1 234 ? -20.970 10.930 15.904 1.00 75.12 234 THR A O 1
ATOM 1814 N N . LEU A 1 235 ? -18.793 11.237 15.442 1.00 69.88 235 LEU A N 1
ATOM 1815 C CA . LEU A 1 235 ? -18.324 10.616 16.689 1.00 69.88 235 LEU A CA 1
ATOM 1816 C C . LEU A 1 235 ? -18.793 11.406 17.918 1.00 69.88 235 LEU A C 1
ATOM 1818 O O . LEU A 1 235 ? -19.336 10.823 18.853 1.00 69.88 235 LEU A O 1
ATOM 1822 N N . LEU A 1 236 ? -18.652 12.734 17.904 1.00 69.56 236 LEU A N 1
ATOM 1823 C CA . LEU A 1 236 ? -19.034 13.605 19.020 1.00 69.56 236 LEU A CA 1
ATOM 1824 C C . LEU A 1 236 ? -20.543 13.624 19.283 1.00 69.56 236 LEU A C 1
ATOM 1826 O O . LEU A 1 236 ? -20.954 13.905 20.405 1.00 69.56 236 LEU A O 1
ATOM 1830 N N . ARG A 1 237 ? -21.381 13.337 18.283 1.00 71.88 237 ARG A N 1
ATOM 1831 C CA . ARG A 1 237 ? -22.831 13.171 18.476 1.00 71.88 237 ARG A CA 1
ATOM 1832 C C . ARG A 1 237 ? -23.203 11.824 19.093 1.00 71.88 237 ARG A C 1
ATOM 1834 O O . ARG A 1 237 ? -24.266 11.720 19.688 1.00 71.88 237 ARG A O 1
ATOM 1841 N N . THR A 1 238 ? -22.346 10.816 18.951 1.00 67.19 238 THR A N 1
ATOM 1842 C CA . THR A 1 238 ? -22.621 9.450 19.421 1.00 67.19 238 THR A CA 1
ATOM 1843 C C . THR A 1 238 ? -22.278 9.268 20.903 1.00 67.19 238 THR A C 1
ATOM 1845 O O . THR A 1 238 ? -22.880 8.432 21.566 1.00 67.19 238 THR A O 1
ATOM 1848 N N . PHE A 1 239 ? -21.340 10.057 21.434 1.00 62.69 239 PHE A N 1
ATOM 1849 C CA . PHE A 1 239 ? -20.925 9.984 22.836 1.00 62.69 239 PHE A CA 1
ATOM 1850 C C . PHE A 1 239 ? -21.719 10.932 23.739 1.00 62.69 239 PHE A C 1
ATOM 1852 O O . PHE A 1 239 ? -21.968 12.089 23.385 1.00 62.69 239 PHE A O 1
ATOM 1859 N N . SER A 1 240 ? -22.060 10.467 24.941 1.00 62.81 240 SER A N 1
ATOM 1860 C CA . SER A 1 240 ? -22.584 11.317 26.017 1.00 62.81 240 SER A CA 1
ATOM 1861 C C . SER A 1 240 ? -21.524 12.325 26.497 1.00 62.81 240 SER A C 1
ATOM 1863 O O . SER A 1 240 ? -20.329 12.152 26.258 1.00 62.81 240 SER A O 1
ATOM 1865 N N . SER A 1 241 ? -21.936 13.408 27.171 1.00 64.62 241 SER A N 1
ATOM 1866 C CA . SER A 1 241 ? -21.017 14.485 27.597 1.00 64.62 241 SER A CA 1
ATOM 1867 C C . SER A 1 241 ? -19.847 13.976 28.460 1.00 64.62 241 SER A C 1
ATOM 1869 O O . SER A 1 241 ? -18.713 14.427 28.307 1.00 64.62 241 SER A O 1
ATOM 1871 N N . THR A 1 242 ? -20.095 12.965 29.298 1.00 61.44 242 THR A N 1
ATOM 1872 C CA . THR A 1 242 ? -19.091 12.329 30.167 1.00 61.44 242 THR A CA 1
ATOM 1873 C C . THR A 1 242 ? -18.123 11.437 29.380 1.00 61.44 242 THR A C 1
ATOM 1875 O O . THR A 1 242 ? -16.918 11.447 29.628 1.00 61.44 242 THR A O 1
ATOM 1878 N N . GLU A 1 243 ? -18.617 10.715 28.371 1.00 65.25 243 GLU A N 1
ATOM 1879 C CA . GLU A 1 243 ? -17.792 9.872 27.492 1.00 65.25 243 GLU A CA 1
ATOM 1880 C C . GLU A 1 243 ? -16.884 10.701 26.576 1.00 65.25 243 GLU A C 1
ATOM 1882 O O . GLU A 1 243 ? -15.784 10.259 26.248 1.00 65.25 243 GLU A O 1
ATOM 1887 N N . LYS A 1 244 ? -17.287 11.927 26.211 1.00 67.88 244 LYS A N 1
ATOM 1888 C CA . LYS A 1 244 ? -16.442 12.856 25.439 1.00 67.88 244 LYS A CA 1
ATOM 1889 C C . LYS A 1 244 ? -15.174 13.235 26.197 1.00 67.88 244 LYS A C 1
ATOM 1891 O O . LYS A 1 244 ? -14.103 13.249 25.597 1.00 67.88 244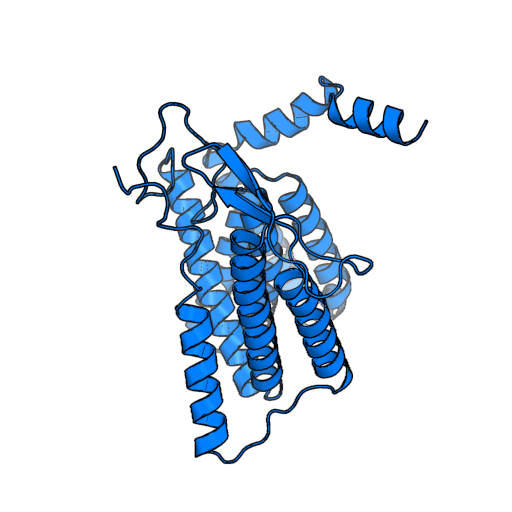 LYS A O 1
ATOM 1896 N N . GLY A 1 245 ? -15.283 13.500 27.501 1.00 61.75 245 GLY A N 1
ATOM 1897 C CA . GLY A 1 245 ? -14.134 13.825 28.351 1.00 61.75 245 GLY A CA 1
ATOM 1898 C C . GLY A 1 245 ? -13.143 12.665 28.453 1.00 61.75 245 GLY A C 1
ATOM 1899 O O . GLY A 1 245 ? -11.944 12.857 28.267 1.00 61.75 245 GLY A O 1
ATOM 1900 N N . VAL A 1 246 ? -13.650 11.444 28.651 1.00 66.25 246 VAL A N 1
ATOM 1901 C CA . VAL A 1 246 ? -12.825 10.225 28.718 1.00 66.25 246 VAL A CA 1
ATOM 1902 C C . VAL A 1 246 ? -12.192 9.897 27.364 1.00 66.25 246 VAL A C 1
ATOM 1904 O O . VAL A 1 246 ? -11.012 9.560 27.305 1.00 66.25 246 VAL A O 1
ATOM 1907 N N . ALA A 1 247 ? -12.934 10.041 26.263 1.00 67.31 247 ALA A N 1
ATOM 1908 C CA . ALA A 1 247 ? -12.411 9.820 24.917 1.00 67.31 247 ALA A CA 1
ATOM 1909 C C . ALA A 1 247 ? -11.319 10.837 24.555 1.00 67.31 247 ALA A C 1
ATOM 1911 O O . ALA A 1 247 ? -10.298 10.466 23.978 1.00 67.31 247 ALA A O 1
ATOM 1912 N N . PHE A 1 248 ? -11.505 12.105 24.926 1.00 69.19 248 PHE A N 1
ATOM 1913 C CA . PHE A 1 248 ? -10.524 13.161 24.694 1.00 69.19 248 PHE A CA 1
ATOM 1914 C C . PHE A 1 248 ? -9.259 12.958 25.535 1.00 69.19 248 PHE A C 1
ATOM 1916 O O . PHE A 1 248 ? -8.152 12.992 24.999 1.00 69.19 248 PHE A O 1
ATOM 1923 N N . ALA A 1 249 ? -9.411 12.649 26.826 1.00 61.81 249 ALA A N 1
ATOM 1924 C CA . ALA A 1 249 ? -8.292 12.310 27.702 1.00 61.81 249 ALA A CA 1
ATOM 1925 C C . ALA A 1 249 ? -7.547 11.055 27.215 1.00 61.81 249 ALA A C 1
ATOM 1927 O O . ALA A 1 249 ? -6.320 11.037 27.197 1.00 61.81 249 ALA A O 1
ATOM 1928 N N . GLY A 1 250 ? -8.274 10.036 26.746 1.00 69.06 250 GLY A N 1
ATOM 1929 C CA . GLY A 1 250 ? -7.700 8.834 26.145 1.00 69.06 250 GLY A CA 1
ATOM 1930 C C . GLY A 1 250 ? -6.928 9.128 24.858 1.00 69.06 250 GLY A C 1
ATOM 1931 O O . GLY A 1 250 ? -5.820 8.627 24.686 1.00 69.06 250 GLY A O 1
ATOM 1932 N N . ALA A 1 251 ? -7.458 9.984 23.980 1.00 72.50 251 ALA A N 1
ATOM 1933 C CA . ALA A 1 251 ? -6.771 10.408 22.762 1.00 72.50 251 ALA A CA 1
ATOM 1934 C C . ALA A 1 251 ? -5.483 11.186 23.071 1.00 72.50 251 ALA A C 1
ATOM 1936 O O . ALA A 1 251 ? -4.453 10.932 22.448 1.00 72.50 251 ALA A O 1
ATOM 1937 N N . ILE A 1 252 ? -5.516 12.080 24.065 1.00 70.69 252 ILE A N 1
ATOM 1938 C CA . ILE A 1 252 ? -4.331 12.806 24.537 1.00 70.69 252 ILE A CA 1
ATOM 1939 C C . ILE A 1 252 ? -3.316 11.842 25.151 1.00 70.69 252 ILE A C 1
ATOM 1941 O O . ILE A 1 252 ? -2.142 11.906 24.804 1.00 70.69 252 ILE A O 1
ATOM 1945 N N . ALA A 1 253 ? -3.741 10.920 26.014 1.00 67.31 253 ALA A N 1
ATOM 1946 C CA . ALA A 1 253 ? -2.854 9.937 26.633 1.00 67.31 253 ALA A CA 1
ATOM 1947 C C . ALA A 1 253 ? -2.198 9.027 25.587 1.00 67.31 253 ALA A C 1
ATOM 1949 O O . ALA A 1 253 ? -0.998 8.773 25.654 1.00 67.31 253 ALA A O 1
ATOM 1950 N N . ILE A 1 254 ? -2.956 8.591 24.578 1.00 73.25 254 ILE A N 1
ATOM 1951 C CA . ILE A 1 254 ? -2.433 7.856 23.424 1.00 73.25 254 ILE A CA 1
ATOM 1952 C C . ILE A 1 254 ? -1.405 8.706 22.678 1.00 73.25 254 ILE A C 1
ATOM 1954 O O . ILE A 1 254 ? -0.300 8.232 22.431 1.00 73.25 254 ILE A O 1
ATOM 1958 N N . LEU A 1 255 ? -1.729 9.958 22.353 1.00 70.88 255 LEU A N 1
ATOM 1959 C CA . LEU A 1 255 ? -0.821 10.852 21.639 1.00 70.88 255 LEU A CA 1
ATOM 1960 C C . LEU A 1 255 ? 0.479 11.069 22.423 1.00 70.88 255 LEU A C 1
ATOM 1962 O O . LEU A 1 255 ? 1.561 10.921 21.863 1.00 70.88 255 LEU A O 1
ATOM 1966 N N . LEU A 1 256 ? 0.382 11.345 23.723 1.00 69.12 256 LEU A N 1
ATOM 1967 C CA . LEU A 1 256 ? 1.529 11.518 24.612 1.00 69.12 256 LEU A CA 1
ATOM 1968 C C . LEU A 1 256 ? 2.354 10.236 24.733 1.00 69.12 256 LEU A C 1
ATOM 1970 O O . LEU A 1 256 ? 3.577 10.301 24.691 1.00 69.12 256 LEU A O 1
ATOM 1974 N N . THR A 1 257 ? 1.710 9.070 24.810 1.00 67.25 257 THR A N 1
ATOM 1975 C CA . THR A 1 257 ? 2.398 7.770 24.857 1.00 67.25 257 THR A CA 1
ATOM 1976 C C . THR A 1 257 ? 3.124 7.486 23.547 1.00 67.25 257 THR A C 1
ATOM 1978 O O . THR A 1 257 ? 4.248 7.001 23.559 1.00 67.25 257 THR A O 1
ATOM 1981 N N . LEU A 1 258 ? 2.522 7.824 22.406 1.00 65.75 258 LEU A N 1
ATOM 1982 C CA . LEU A 1 258 ? 3.148 7.679 21.093 1.00 65.75 258 LEU A CA 1
ATOM 1983 C C . LEU A 1 258 ? 4.324 8.642 20.921 1.00 65.75 258 LEU A C 1
ATOM 1985 O O . LEU A 1 258 ? 5.347 8.250 20.366 1.00 65.75 258 LEU A O 1
ATOM 1989 N N . ILE A 1 259 ? 4.204 9.872 21.428 1.00 66.00 259 ILE A N 1
ATOM 1990 C CA . ILE A 1 259 ? 5.301 10.844 21.460 1.00 66.00 259 ILE A CA 1
ATOM 1991 C C . ILE A 1 259 ? 6.428 10.333 22.361 1.00 66.00 259 ILE A C 1
ATOM 1993 O O . ILE A 1 259 ? 7.576 10.319 21.931 1.00 66.00 259 ILE A O 1
ATOM 1997 N N . ALA A 1 260 ? 6.116 9.849 23.565 1.00 62.88 260 ALA A N 1
ATOM 1998 C CA . ALA A 1 260 ? 7.095 9.304 24.502 1.00 62.88 260 ALA A CA 1
ATOM 1999 C C . ALA A 1 260 ? 7.791 8.047 23.950 1.00 62.88 260 ALA A C 1
ATOM 2001 O O . ALA A 1 260 ? 9.011 7.930 24.026 1.00 62.88 260 ALA A O 1
ATOM 2002 N N . LEU A 1 261 ? 7.042 7.135 23.323 1.00 60.72 261 LEU A N 1
ATOM 2003 C CA . LEU A 1 261 ? 7.575 5.931 22.680 1.00 60.72 261 LEU A CA 1
ATOM 2004 C C . LEU A 1 261 ? 8.463 6.278 21.480 1.00 60.72 261 LEU A C 1
ATOM 2006 O O . LEU A 1 261 ? 9.513 5.665 21.275 1.00 60.72 261 LEU A O 1
ATOM 2010 N N . ALA A 1 262 ? 8.069 7.282 20.698 1.00 56.94 262 ALA A N 1
ATOM 2011 C CA . ALA A 1 262 ? 8.911 7.800 19.636 1.00 56.94 262 ALA A CA 1
ATOM 2012 C C . ALA A 1 262 ? 10.193 8.417 20.226 1.00 56.94 262 ALA A C 1
ATOM 2014 O O . ALA A 1 262 ? 11.279 8.123 19.733 1.00 56.94 262 ALA A O 1
ATOM 2015 N N . GLN A 1 263 ? 10.102 9.192 21.316 1.00 58.66 263 GLN A N 1
ATOM 2016 C CA . GLN A 1 263 ? 11.261 9.800 21.984 1.00 58.66 263 GLN A CA 1
ATOM 2017 C C . GLN A 1 263 ? 12.239 8.756 22.538 1.00 58.66 263 GLN A C 1
ATOM 2019 O O . GLN A 1 263 ? 13.445 8.895 22.343 1.00 58.66 263 GLN A O 1
ATOM 2024 N N . ALA A 1 264 ? 11.729 7.668 23.116 1.00 56.09 264 ALA A N 1
ATOM 2025 C CA . ALA A 1 264 ? 12.532 6.580 23.669 1.00 56.09 264 ALA A CA 1
ATOM 2026 C C . ALA A 1 264 ? 13.267 5.729 22.610 1.00 56.09 264 ALA A C 1
ATOM 2028 O O . ALA A 1 264 ? 14.248 5.067 22.933 1.00 56.09 264 ALA A O 1
ATOM 2029 N N . THR A 1 265 ? 12.833 5.738 21.342 1.00 54.75 265 THR A N 1
ATOM 2030 C CA . THR A 1 265 ? 13.362 4.858 20.274 1.00 54.75 265 THR A CA 1
ATOM 2031 C C . THR A 1 265 ? 14.352 5.553 19.322 1.00 54.75 265 THR A C 1
ATOM 2033 O O . THR A 1 265 ? 14.406 5.244 18.131 1.00 54.75 265 THR A O 1
ATOM 2036 N N . HIS A 1 266 ? 15.181 6.467 19.848 1.00 53.47 266 HIS A N 1
ATOM 2037 C CA . HIS A 1 266 ? 16.183 7.271 19.117 1.00 53.47 266 HIS A CA 1
ATOM 2038 C C . HIS A 1 266 ? 15.600 8.339 18.166 1.00 53.47 266 HIS A C 1
ATOM 2040 O O . HIS A 1 266 ? 15.971 8.445 16.992 1.00 53.47 266 HIS A O 1
ATOM 2046 N N . LEU A 1 267 ? 14.711 9.187 18.690 1.00 48.25 267 LEU A N 1
ATOM 2047 C CA . LEU A 1 267 ? 14.154 10.351 17.982 1.00 48.25 267 LEU A CA 1
ATOM 2048 C C . LEU A 1 267 ? 15.068 11.590 17.950 1.00 48.25 267 LEU A C 1
ATOM 2050 O O . LEU A 1 267 ? 14.659 12.617 17.404 1.00 48.25 267 LEU A O 1
ATOM 2054 N N . GLU A 1 268 ? 16.299 11.524 18.465 1.00 49.56 268 GLU A N 1
ATOM 2055 C CA . GLU A 1 268 ? 17.252 12.624 18.263 1.00 49.56 268 GLU A CA 1
ATOM 2056 C C . GLU A 1 268 ? 17.426 12.914 16.767 1.00 49.56 268 GLU A C 1
ATOM 2058 O O . GLU A 1 268 ? 17.471 14.063 16.348 1.00 49.56 268 GLU A O 1
ATOM 2063 N N . GLN A 1 269 ? 17.393 11.891 15.908 1.00 54.38 269 GLN A N 1
ATOM 2064 C CA . GLN A 1 269 ? 17.608 12.089 14.477 1.00 54.38 269 GLN A CA 1
ATOM 2065 C C . GLN A 1 269 ? 16.511 12.895 13.758 1.00 54.38 269 GLN A C 1
ATOM 2067 O O . GLN A 1 269 ? 16.895 13.731 12.943 1.00 54.38 269 GLN A O 1
ATOM 2072 N N . PRO A 1 270 ? 15.188 12.690 13.958 1.00 52.06 270 PRO A N 1
ATOM 2073 C CA . PRO A 1 270 ? 14.159 13.517 13.315 1.00 52.06 270 PRO A CA 1
ATOM 2074 C C . PRO A 1 270 ? 13.948 14.886 13.973 1.00 52.06 270 PRO A C 1
ATOM 2076 O O . PRO A 1 270 ? 13.716 15.849 13.242 1.00 52.06 270 PRO A O 1
ATOM 2079 N N . LEU A 1 271 ? 14.064 14.999 15.303 1.00 51.97 271 LEU A N 1
ATOM 2080 C CA . LEU A 1 271 ? 13.959 16.281 16.020 1.00 51.97 271 LEU A CA 1
ATOM 2081 C C . LEU A 1 271 ? 15.159 17.192 15.725 1.00 51.97 271 LEU A C 1
ATOM 2083 O O . LEU A 1 271 ? 14.950 18.322 15.282 1.00 51.97 271 LEU A O 1
ATOM 2087 N N . ASN A 1 272 ? 16.393 16.674 15.808 1.00 55.44 272 ASN A N 1
ATOM 2088 C CA . ASN A 1 272 ? 17.598 17.427 15.423 1.00 55.44 272 ASN A CA 1
ATOM 2089 C C . ASN A 1 272 ? 17.562 17.797 13.939 1.00 55.44 272 ASN A C 1
ATOM 2091 O O . ASN A 1 272 ? 18.091 18.820 13.533 1.00 55.44 272 ASN A O 1
ATOM 2095 N N . ARG A 1 273 ? 16.885 16.997 13.110 1.00 57.94 273 ARG A N 1
ATOM 2096 C CA . ARG A 1 273 ? 16.619 17.315 11.706 1.00 57.94 273 ARG A CA 1
ATOM 2097 C C . ARG A 1 273 ? 15.684 18.524 11.560 1.00 57.94 273 ARG A C 1
ATOM 2099 O O . ARG A 1 273 ? 15.944 19.393 10.727 1.00 57.94 273 ARG A O 1
ATOM 2106 N N . TRP A 1 274 ? 14.568 18.568 12.288 1.00 56.97 274 TRP A N 1
ATOM 2107 C CA . TRP A 1 274 ? 13.671 19.731 12.266 1.00 56.97 274 TRP A CA 1
ATOM 2108 C C . TRP A 1 274 ? 14.392 20.999 12.730 1.00 56.97 274 TRP A C 1
ATOM 2110 O O . TRP A 1 274 ? 14.233 22.035 12.093 1.00 56.97 274 TRP A O 1
ATOM 2120 N N . GLN A 1 275 ? 15.257 20.882 13.737 1.00 58.41 275 GLN A N 1
ATOM 2121 C CA . GLN A 1 275 ? 16.106 21.977 14.209 1.00 58.41 275 GLN A CA 1
ATOM 2122 C C . GLN A 1 275 ? 17.191 22.362 13.187 1.00 58.41 275 GLN A C 1
ATOM 2124 O O . GLN A 1 275 ? 17.367 23.538 12.902 1.00 58.41 275 GLN A O 1
ATOM 2129 N N . SER A 1 276 ? 17.831 21.401 12.511 1.00 55.16 276 SER 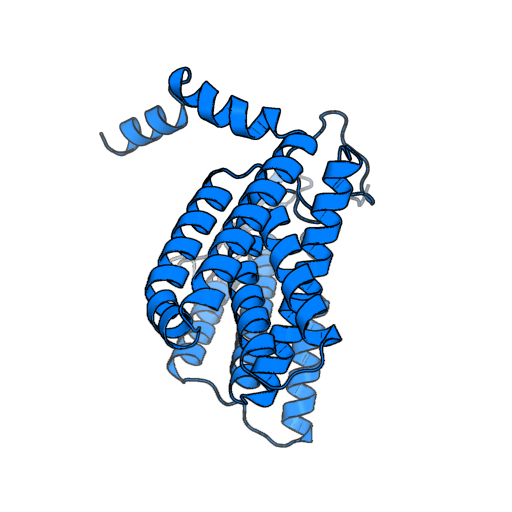A N 1
ATOM 2130 C CA . SER A 1 276 ? 18.894 21.671 11.528 1.00 55.16 276 SER A CA 1
ATOM 2131 C C . SER A 1 276 ? 18.417 22.345 10.231 1.00 55.16 276 SER A C 1
ATOM 2133 O O . SER A 1 276 ? 19.240 22.670 9.378 1.00 55.16 276 SER A O 1
ATOM 2135 N N . VAL A 1 277 ? 17.103 22.503 10.017 1.00 53.53 277 VAL A N 1
ATOM 2136 C CA . VAL A 1 277 ? 16.562 23.255 8.867 1.00 53.53 277 VAL A CA 1
ATOM 2137 C C . VAL A 1 277 ? 16.676 24.759 9.072 1.00 53.53 277 VAL A C 1
ATOM 2139 O O . VAL A 1 277 ? 16.768 25.472 8.078 1.00 53.53 277 VAL A O 1
ATOM 2142 N N . SER A 1 278 ? 16.754 25.253 10.313 1.00 52.62 278 SER A N 1
ATOM 2143 C CA . SER A 1 278 ? 17.042 26.678 10.507 1.00 52.62 278 SER A CA 1
ATOM 2144 C C . SER A 1 278 ? 18.465 27.050 10.077 1.00 52.62 278 SER A C 1
ATOM 2146 O O . SER A 1 278 ? 18.731 28.227 9.870 1.00 52.62 278 SER A O 1
ATOM 2148 N N . GLU A 1 279 ? 19.367 26.074 9.904 1.00 50.78 279 GLU A N 1
ATOM 2149 C CA . GLU A 1 279 ? 20.795 26.322 9.657 1.00 50.78 279 GLU A CA 1
ATOM 2150 C C . GLU A 1 279 ? 21.302 25.928 8.258 1.00 50.78 279 GLU A C 1
ATOM 2152 O O . GLU A 1 279 ? 22.372 26.382 7.860 1.00 50.78 279 GLU A O 1
ATOM 2157 N N . ARG A 1 280 ? 20.581 25.107 7.477 1.00 49.44 280 ARG A N 1
ATOM 2158 C CA . ARG A 1 280 ? 21.059 24.642 6.156 1.00 49.44 280 ARG A CA 1
ATOM 2159 C C . ARG A 1 280 ? 20.156 25.074 5.004 1.00 49.44 280 ARG A C 1
ATOM 2161 O O . ARG A 1 280 ? 19.124 24.464 4.733 1.00 49.44 280 ARG A O 1
ATOM 2168 N N . THR A 1 281 ? 20.620 26.070 4.256 1.00 54.16 281 THR A N 1
ATOM 2169 C CA . THR A 1 281 ? 20.201 26.382 2.883 1.00 54.16 281 THR A CA 1
ATOM 2170 C C . THR A 1 281 ? 20.575 25.220 1.952 1.00 54.16 281 THR A C 1
ATOM 2172 O O . THR A 1 281 ? 21.700 25.096 1.478 1.00 54.16 281 THR A O 1
ATOM 2175 N N . ASP A 1 282 ? 19.623 24.313 1.738 1.00 55.88 282 ASP A N 1
ATOM 2176 C CA . ASP A 1 282 ? 19.797 23.062 0.991 1.00 55.88 282 ASP A CA 1
ATOM 2177 C C . ASP A 1 282 ? 20.082 23.308 -0.511 1.00 55.88 282 ASP A C 1
ATOM 2179 O O . ASP A 1 282 ? 19.345 24.030 -1.186 1.00 55.88 282 ASP A O 1
ATOM 2183 N N . ALA A 1 283 ? 21.098 22.649 -1.084 1.00 55.38 283 ALA A N 1
ATOM 2184 C CA . ALA A 1 283 ? 21.502 22.795 -2.496 1.00 55.38 283 ALA A CA 1
ATOM 2185 C C . ALA A 1 283 ? 20.384 22.452 -3.509 1.00 55.38 283 ALA A C 1
ATOM 2187 O O . ALA A 1 283 ? 20.387 22.914 -4.650 1.00 55.38 283 ALA A O 1
ATOM 2188 N N . ARG A 1 284 ? 19.380 21.675 -3.082 1.00 52.25 284 ARG A N 1
ATOM 2189 C CA . ARG A 1 284 ? 18.177 21.355 -3.869 1.00 52.25 284 ARG A CA 1
ATOM 2190 C C . ARG A 1 284 ? 17.257 22.560 -4.075 1.00 52.25 284 ARG A C 1
ATOM 2192 O O . ARG A 1 284 ? 16.657 22.683 -5.140 1.00 52.25 284 ARG A O 1
ATOM 2199 N N . TRP A 1 285 ? 17.180 23.464 -3.098 1.00 52.72 285 TRP A N 1
ATOM 2200 C CA . TRP A 1 285 ? 16.432 24.717 -3.230 1.00 52.72 285 TRP A CA 1
ATOM 2201 C C . TRP A 1 285 ? 17.119 25.677 -4.205 1.00 52.72 285 TRP A C 1
ATOM 2203 O O . TRP A 1 285 ? 16.444 26.311 -5.016 1.00 52.72 285 TRP A O 1
ATOM 2213 N N . LEU A 1 286 ? 18.455 25.712 -4.202 1.00 56.47 286 LEU A N 1
ATOM 2214 C CA . LEU A 1 286 ? 19.250 26.432 -5.202 1.00 56.47 286 LEU A CA 1
ATOM 2215 C C . LEU A 1 286 ? 19.017 25.881 -6.617 1.00 56.47 286 LEU A C 1
ATOM 2217 O O . LEU A 1 286 ? 18.716 26.656 -7.518 1.00 56.47 286 LEU A O 1
ATOM 2221 N N . ALA A 1 287 ? 19.039 24.557 -6.800 1.00 54.12 287 ALA A N 1
ATOM 2222 C CA . ALA A 1 287 ? 18.742 23.935 -8.093 1.00 54.12 287 ALA A CA 1
ATOM 2223 C C . ALA A 1 287 ? 17.312 24.238 -8.586 1.00 54.12 287 ALA A C 1
ATOM 2225 O O . ALA A 1 287 ? 17.113 24.500 -9.769 1.00 54.12 287 ALA A O 1
ATOM 2226 N N . SER A 1 288 ? 16.320 24.273 -7.685 1.00 54.31 288 SER A N 1
ATOM 2227 C CA . SER A 1 288 ? 14.942 24.641 -8.047 1.00 54.31 288 SER A CA 1
ATOM 2228 C C . SER A 1 288 ? 14.793 26.110 -8.455 1.00 54.31 288 SER A C 1
ATOM 2230 O O . SER A 1 288 ? 14.001 26.411 -9.339 1.00 54.31 288 SER A O 1
ATOM 2232 N N . ARG A 1 289 ? 15.581 27.024 -7.869 1.00 53.75 289 ARG A N 1
ATOM 2233 C CA . ARG A 1 289 ? 15.598 28.435 -8.284 1.00 53.75 289 ARG A CA 1
ATOM 2234 C C . ARG A 1 289 ? 16.263 28.633 -9.642 1.00 53.75 289 ARG A C 1
ATOM 2236 O O . ARG A 1 289 ? 15.803 29.476 -10.393 1.00 53.75 289 ARG A O 1
ATOM 2243 N N . VAL A 1 290 ? 17.290 27.848 -9.968 1.00 63.53 290 VAL A N 1
ATOM 2244 C CA . VAL A 1 290 ? 17.954 27.886 -11.286 1.00 63.53 290 VAL A CA 1
ATOM 2245 C C . VAL A 1 290 ? 17.076 27.290 -12.392 1.00 63.53 290 VAL A C 1
ATOM 2247 O O . VAL A 1 290 ? 17.203 27.684 -13.537 1.00 63.53 290 VAL A O 1
ATOM 2250 N N . ALA A 1 291 ? 16.177 26.358 -12.071 1.00 49.03 291 ALA A N 1
ATOM 2251 C CA . ALA A 1 291 ? 15.248 25.788 -13.050 1.00 49.03 291 ALA A CA 1
ATOM 2252 C C . ALA A 1 291 ? 13.988 26.647 -13.296 1.00 49.03 291 ALA A C 1
ATOM 2254 O O . ALA A 1 291 ? 13.240 26.365 -14.229 1.00 49.03 291 ALA A O 1
ATOM 2255 N N . ILE A 1 292 ? 13.717 27.631 -12.429 1.00 53.62 292 ILE A N 1
ATOM 2256 C CA . ILE A 1 292 ? 12.530 28.507 -12.482 1.00 53.62 292 ILE A CA 1
ATOM 2257 C C . ILE A 1 292 ? 12.905 29.956 -12.864 1.00 53.62 292 ILE A C 1
ATOM 2259 O O . ILE A 1 292 ? 12.019 30.740 -13.203 1.00 53.62 292 ILE A O 1
ATOM 2263 N N . GLY A 1 293 ? 14.193 30.313 -12.814 1.00 41.12 293 GLY A N 1
ATOM 2264 C CA . GLY A 1 293 ? 14.743 31.540 -13.407 1.00 41.12 293 GLY A CA 1
ATOM 2265 C C . GLY A 1 293 ? 15.245 31.294 -14.820 1.00 41.12 293 GLY A C 1
ATOM 2266 O O . GLY A 1 293 ? 15.207 32.261 -15.607 1.00 41.12 293 GLY A O 1
#

pLDDT: mean 81.21, std 15.17, range [32.59, 96.94]

Foldseek 3Di:
DPPPPDDLQDAPVVLVVLLVVVVVVCVVVVHDQDDDPVLVVVLCVVLVVLVLQLQQEQFAQDPVVRDTHGDDGPDVVDHHHPHNRNSVSVSSNSNSVSSVVSVLRSLCVDPVSVVVVLVVLLVVLLVQLLQQLVCLQVVPQDAPPDDADPPRQNQAGRPGSHLVVVLVSLLVNLVSLVVQLVVCVVDPHDPVSNVVSVSSNLSSVLSQLLHLDPVSVVSNVVVVVVCCVVCVVVVVVVDDPVVVVVVVVVVVVSVVVSVVSSVSSPCCNNVVVVVCVVPDPDVVVVVVVVVVD

Secondary structure (DSSP, 8-state):
---SSSSTTS--HHHHHHHHHHHHHHHHTTPPP---HHHHHHHHHHHHHHHHHHHT--EEEETTTTEEEE---SSTTS---SBHHHHHHHHHHHHHHHHHHHHHHHHHTSHHHHHHHHHHHHHHHHHHHHHHHHHHHTT-SS-TTSPPPSS--TT-BTTBSSHHHHHHHHHHHHHHHHHHHHHHHHTT--HHHHHHHHHHHHHHHHHHHHSS-HHHHHHHHHHHHHHHHHHHHHHHHHS-HHHHHHHHHHHHHHHHHHHHHHHHTTTHHHHHHHHTTTT---HHHHHHHHHH-

Radius of gyration: 23.96 Å; chains: 1; bounding box: 54×54×67 Å